Protein AF-A0A1J9RZD5-F1 (afdb_monomer_lite)

Sequence (310 aa):
MLSPNSGFREATLVGSDRPIPFPDDDPDALAVLLNIAHMKFSLVPRTLEFETLLHLADLTEKYDAINILRPWIKGWIQAAEHLAERPGYEEWLFIAWAFGEVQIFDKLSTRLVWQVRINELGQCVGPSGRILDRSSDDIDALFPPGIIESILEHRFGTIEYVVVHIQTRIHTYLHGKRTGVYLCKMAHTLPRQEAEACDALCYGSLVYALYTLGLSPGFERPQDTKFSAQHLKDIMSTWIAPALGYTPGPGGMLALHHSSCSVKTLFDEVTEYVSGIASPGLKAHYDHMARKRSGLTEGQPPRKKRKRRH

Radius of gyration: 27.61 Å; chains: 1; bounding box: 79×36×82 Å

Structure (mmCIF, N/CA/C/O backbone):
data_AF-A0A1J9RZD5-F1
#
_entry.id   AF-A0A1J9RZD5-F1
#
loop_
_atom_site.group_PDB
_atom_site.id
_atom_site.type_symbol
_atom_site.label_atom_id
_atom_site.label_alt_id
_atom_site.label_comp_id
_atom_site.label_asym_id
_atom_site.label_entity_id
_atom_site.label_seq_id
_atom_site.pdbx_PDB_ins_code
_atom_site.Cartn_x
_atom_site.Cartn_y
_atom_site.Cartn_z
_atom_site.occupancy
_atom_site.B_iso_or_equiv
_atom_site.auth_seq_id
_atom_site.auth_comp_id
_atom_site.auth_asym_id
_atom_site.auth_atom_id
_atom_site.pdbx_PDB_model_num
ATOM 1 N N . MET A 1 1 ? -16.297 14.040 22.504 1.00 48.25 1 MET A N 1
ATOM 2 C CA . MET A 1 1 ? -17.742 14.356 22.390 1.00 48.25 1 MET A CA 1
ATOM 3 C C . MET A 1 1 ? -18.033 14.594 20.923 1.00 48.25 1 MET A C 1
ATOM 5 O O . MET A 1 1 ? -17.311 15.379 20.321 1.00 48.25 1 MET A O 1
ATOM 9 N N . LEU A 1 2 ? -19.007 13.877 20.356 1.00 46.47 2 LEU A N 1
ATOM 10 C CA . LEU A 1 2 ? -19.364 13.977 18.938 1.00 46.47 2 LEU A CA 1
ATOM 11 C C . LEU A 1 2 ? -19.729 15.429 18.597 1.00 46.47 2 LEU A C 1
ATOM 13 O O . LEU A 1 2 ? -20.486 16.070 19.328 1.00 46.47 2 LEU A O 1
ATOM 17 N N . SER A 1 3 ? -19.149 15.963 17.523 1.00 43.00 3 SER A N 1
ATOM 18 C CA . SER A 1 3 ? -19.470 17.312 17.055 1.00 43.00 3 SER A CA 1
ATOM 19 C C . SER A 1 3 ? -20.913 17.337 16.532 1.00 43.00 3 SER A C 1
ATOM 21 O O . SER A 1 3 ? -21.298 16.394 15.840 1.00 43.00 3 SER A O 1
ATOM 23 N N . PRO A 1 4 ? -21.705 18.400 16.772 1.00 45.78 4 PRO A N 1
ATOM 24 C CA . PRO A 1 4 ? -23.061 18.530 16.224 1.00 45.78 4 PRO A CA 1
ATOM 25 C C . PRO A 1 4 ? -23.130 18.434 14.690 1.00 45.78 4 PRO A C 1
ATOM 27 O O . PRO A 1 4 ? -24.191 18.167 14.140 1.00 45.78 4 PRO A O 1
ATOM 30 N N . ASN A 1 5 ? -21.993 18.634 14.013 1.00 48.19 5 ASN A N 1
ATOM 31 C CA . ASN A 1 5 ? -21.843 18.536 12.561 1.00 48.19 5 ASN A CA 1
ATOM 32 C C . ASN A 1 5 ? -21.209 17.208 12.098 1.00 48.19 5 ASN A C 1
ATOM 34 O O . ASN A 1 5 ? -20.757 17.123 10.959 1.00 48.19 5 ASN A O 1
ATOM 38 N N . SER A 1 6 ? -21.086 16.193 12.963 1.00 57.09 6 SER A N 1
ATOM 39 C CA . SER A 1 6 ? -20.576 14.883 12.538 1.00 57.09 6 SER A CA 1
ATOM 40 C C . SER A 1 6 ? -21.627 14.155 11.696 1.00 57.09 6 SER A C 1
ATOM 42 O O . SER A 1 6 ? -22.808 14.226 12.025 1.00 57.09 6 SER A O 1
ATOM 44 N N . GLY A 1 7 ? -21.211 13.421 10.661 1.00 58.94 7 GLY A N 1
ATOM 45 C CA . GLY A 1 7 ? -22.115 12.632 9.807 1.00 58.94 7 GLY A CA 1
ATOM 46 C C . GLY A 1 7 ? -22.800 11.445 10.503 1.00 58.94 7 GLY A C 1
ATOM 47 O O . GLY A 1 7 ? -23.572 10.737 9.869 1.00 58.94 7 GLY A O 1
ATOM 48 N N . PHE A 1 8 ? -22.532 11.229 11.793 1.00 61.34 8 PHE A N 1
ATOM 49 C CA . PHE A 1 8 ? -23.029 10.104 12.580 1.00 61.34 8 PHE A CA 1
ATOM 50 C C . PHE A 1 8 ? -24.438 10.356 13.130 1.00 61.34 8 PHE A C 1
ATOM 52 O O . PHE A 1 8 ? -24.720 11.405 13.723 1.00 61.34 8 PHE A O 1
ATOM 59 N N . ARG A 1 9 ? -25.331 9.373 12.963 1.00 62.00 9 ARG A N 1
ATOM 60 C CA . ARG A 1 9 ? -26.769 9.485 13.287 1.00 62.00 9 ARG A CA 1
ATOM 61 C C . ARG A 1 9 ? -27.033 9.578 14.793 1.00 62.00 9 ARG A C 1
ATOM 63 O O . ARG A 1 9 ? -28.070 10.084 15.217 1.00 62.00 9 ARG A O 1
ATOM 70 N N . GLU A 1 10 ? -26.093 9.122 15.610 1.00 63.47 10 GLU A N 1
ATOM 71 C CA . GLU A 1 10 ? -26.177 9.078 17.070 1.00 63.47 10 GLU A CA 1
ATOM 72 C C . GLU A 1 10 ? -25.977 10.459 17.709 1.00 63.47 10 GLU A C 1
ATOM 74 O O . GLU A 1 10 ? -26.475 10.718 18.808 1.00 63.47 10 GLU A O 1
ATOM 79 N N . ALA A 1 11 ? -25.307 11.383 17.008 1.00 58.91 11 ALA A N 1
ATOM 80 C CA . ALA A 1 11 ? -25.049 12.737 17.496 1.00 58.91 11 ALA A CA 1
ATOM 81 C C . ALA A 1 11 ? -26.343 13.548 17.725 1.00 58.91 11 ALA A C 1
ATOM 83 O O . ALA A 1 11 ? -26.350 14.497 18.508 1.00 58.91 11 ALA A O 1
ATOM 84 N N . THR A 1 12 ? -27.456 13.165 17.088 1.00 58.06 12 THR A N 1
ATOM 85 C CA . THR A 1 12 ? -28.732 13.899 17.126 1.00 58.06 12 THR A CA 1
ATOM 86 C C . THR A 1 12 ? -29.639 13.535 18.316 1.00 58.06 12 THR A C 1
ATOM 88 O O . THR A 1 12 ? -30.695 14.143 18.475 1.00 58.06 12 THR A O 1
ATOM 91 N N . LEU A 1 13 ? -29.270 12.554 19.156 1.00 60.38 13 LEU A N 1
ATOM 92 C CA . LEU A 1 13 ? -30.174 11.953 20.161 1.00 60.38 13 LEU A CA 1
ATOM 93 C C . LEU A 1 13 ? -29.769 12.170 21.632 1.00 60.38 13 LEU A C 1
ATOM 95 O O . LEU A 1 13 ? -30.416 11.639 22.540 1.00 60.38 13 LEU A O 1
ATOM 99 N N . VAL A 1 14 ? -28.726 12.960 21.897 1.00 55.28 14 VAL A N 1
ATOM 100 C CA . VAL A 1 14 ? -28.209 13.183 23.257 1.00 55.28 14 VAL A CA 1
ATOM 101 C C . VAL A 1 14 ? -29.229 13.963 24.109 1.00 55.28 14 VAL A C 1
ATOM 103 O O . VAL A 1 14 ? -29.508 15.124 23.827 1.00 55.28 14 VAL A O 1
ATOM 106 N N . GLY A 1 15 ? -29.766 13.342 25.174 1.00 57.97 15 GLY A N 1
ATOM 107 C CA . GLY A 1 15 ? -30.612 14.009 26.185 1.00 57.97 15 GLY A CA 1
ATOM 108 C C . GLY A 1 15 ? -32.044 13.481 26.360 1.00 57.97 15 GLY A C 1
ATOM 109 O O . GLY A 1 15 ? -32.814 14.077 27.109 1.00 57.97 15 GLY A O 1
ATOM 110 N N . SER A 1 16 ? -32.416 12.376 25.709 1.00 56.25 16 SER A N 1
ATOM 111 C CA . SER A 1 16 ? -33.707 11.705 25.931 1.00 56.25 16 SER A CA 1
ATOM 112 C C . SER A 1 16 ? -33.517 10.347 26.614 1.00 56.25 16 SER A C 1
ATOM 114 O O . SER A 1 16 ? -32.507 9.693 26.384 1.00 56.25 16 SER A O 1
ATOM 116 N N . ASP A 1 17 ? -34.497 9.899 27.408 1.00 66.31 17 ASP A N 1
ATOM 117 C CA . ASP A 1 17 ? -34.547 8.571 28.067 1.00 66.31 17 ASP A CA 1
ATOM 118 C C . ASP A 1 17 ? -34.745 7.413 27.055 1.00 66.31 17 ASP A C 1
ATOM 120 O O . ASP A 1 17 ? -35.299 6.354 27.350 1.00 66.31 17 ASP A O 1
ATOM 124 N N . ARG A 1 18 ? -34.370 7.653 25.795 1.00 65.25 18 ARG A N 1
ATOM 125 C CA . ARG A 1 18 ? -34.554 6.748 24.667 1.00 65.25 18 ARG A CA 1
ATOM 126 C C . ARG A 1 18 ? -33.259 5.983 24.412 1.00 65.25 18 ARG A C 1
ATOM 128 O O . ARG A 1 18 ? -32.179 6.561 24.542 1.00 65.25 18 ARG A O 1
ATOM 135 N N . PRO A 1 19 ? -33.352 4.706 24.005 1.00 71.56 19 PRO A N 1
ATOM 136 C CA . PRO A 1 19 ? -32.183 3.953 23.578 1.00 71.56 19 PRO A CA 1
ATOM 137 C C . PRO A 1 19 ? -31.497 4.686 22.420 1.00 71.56 19 PRO A C 1
ATOM 139 O O . PRO A 1 19 ? -32.157 5.071 21.454 1.00 71.56 19 PRO A O 1
ATOM 142 N N . ILE A 1 20 ? -30.185 4.887 22.539 1.00 75.31 20 ILE A N 1
ATOM 143 C CA . ILE A 1 20 ? -29.344 5.436 21.474 1.00 75.31 20 ILE A CA 1
ATOM 144 C C . ILE A 1 20 ? -28.966 4.254 20.570 1.00 75.31 20 ILE A C 1
ATOM 146 O O . ILE A 1 20 ? -28.267 3.354 21.039 1.00 75.31 20 ILE A O 1
ATOM 150 N N . PRO A 1 21 ? -29.470 4.190 19.325 1.00 76.31 21 PRO A N 1
ATOM 151 C CA . PRO A 1 21 ? -29.071 3.154 18.382 1.00 76.31 21 PRO A CA 1
ATOM 152 C C . PRO A 1 21 ? -27.651 3.433 17.878 1.00 76.31 21 PRO A C 1
ATOM 154 O O . PRO A 1 21 ? -27.321 4.591 17.656 1.00 76.31 21 PRO A O 1
ATOM 157 N N . PHE A 1 22 ? -26.862 2.384 17.643 1.00 80.81 22 PHE A N 1
ATOM 158 C CA . PHE A 1 22 ? -25.522 2.438 17.038 1.00 80.81 22 PHE A CA 1
ATOM 159 C C . PHE A 1 22 ? -25.530 1.645 15.720 1.00 80.81 22 PHE A C 1
ATOM 161 O O . PHE A 1 22 ? -24.987 0.546 15.662 1.00 80.81 22 PHE A O 1
ATOM 168 N N . PRO A 1 23 ? -26.275 2.103 14.695 1.00 77.56 23 PRO A N 1
ATOM 169 C CA . PRO A 1 23 ? -26.541 1.300 13.501 1.00 77.56 23 PRO A CA 1
ATOM 170 C C . PRO A 1 23 ? -25.299 1.063 12.636 1.00 77.56 23 PRO A C 1
ATOM 172 O O . PRO A 1 23 ? -25.296 0.115 11.857 1.00 77.56 23 PRO A O 1
ATOM 175 N N . ASP A 1 24 ? -24.283 1.912 12.784 1.00 79.06 24 ASP A N 1
ATOM 176 C CA . ASP A 1 24 ? -23.089 1.924 11.940 1.00 79.06 24 ASP A CA 1
ATOM 177 C C . ASP A 1 24 ? -21.866 1.312 12.659 1.00 79.06 24 ASP A C 1
ATOM 179 O O . ASP A 1 24 ? -20.783 1.265 12.087 1.00 79.06 24 ASP A O 1
ATOM 183 N N . ASP A 1 25 ? -22.021 0.860 13.912 1.00 87.06 25 ASP A N 1
ATOM 184 C CA . ASP A 1 25 ? -20.927 0.289 14.705 1.00 87.06 25 ASP A CA 1
ATOM 185 C C . ASP A 1 25 ? -20.938 -1.241 14.660 1.00 87.06 25 ASP A C 1
ATOM 187 O O . ASP A 1 25 ? -21.959 -1.882 14.929 1.00 87.06 25 ASP A O 1
ATOM 191 N N . ASP A 1 26 ? -19.766 -1.835 14.434 1.00 91.31 26 ASP A N 1
ATOM 192 C CA . ASP A 1 26 ? -19.581 -3.276 14.591 1.00 91.31 26 ASP A CA 1
ATOM 193 C C . ASP A 1 26 ? -19.779 -3.697 16.065 1.00 91.31 26 ASP A C 1
ATOM 195 O O . ASP A 1 26 ? -19.126 -3.147 16.965 1.00 91.31 26 ASP A O 1
ATOM 199 N N . PRO A 1 27 ? -20.662 -4.674 16.350 1.00 92.69 27 PRO A N 1
ATOM 200 C CA . PRO A 1 27 ? -21.007 -5.047 17.718 1.00 92.69 27 PRO A CA 1
ATOM 201 C C . PRO A 1 27 ? -19.831 -5.645 18.497 1.00 92.69 27 PRO A C 1
ATOM 203 O O . PRO A 1 27 ? -19.733 -5.415 19.707 1.00 92.69 27 PRO A O 1
ATOM 206 N N . ASP A 1 28 ? -18.934 -6.383 17.839 1.00 94.88 28 ASP A N 1
ATOM 207 C CA . ASP A 1 28 ? -17.806 -7.040 18.502 1.00 94.88 28 ASP A CA 1
ATOM 208 C C . ASP A 1 28 ? -16.727 -6.018 18.884 1.00 94.88 28 ASP A C 1
ATOM 210 O O . ASP A 1 28 ? -16.265 -5.984 20.033 1.00 94.88 28 ASP A O 1
ATOM 214 N N . ALA A 1 29 ? -16.378 -5.114 17.968 1.00 95.62 29 ALA A N 1
ATOM 215 C CA . ALA A 1 29 ? -15.475 -4.002 18.236 1.00 95.62 29 ALA A CA 1
ATOM 216 C C . ALA A 1 29 ? -16.041 -3.059 19.310 1.00 95.62 29 ALA A C 1
ATOM 218 O O . ALA A 1 29 ? -15.322 -2.666 20.239 1.00 95.62 29 ALA A O 1
ATOM 219 N N . LEU A 1 30 ? -17.340 -2.745 19.243 1.00 95.25 30 LEU A N 1
ATOM 220 C CA . LEU A 1 30 ? -18.006 -1.902 20.233 1.00 95.25 30 LEU A CA 1
ATOM 221 C C . LEU A 1 30 ? -18.012 -2.569 21.613 1.00 95.25 30 LEU A C 1
ATOM 223 O O . LEU A 1 30 ? -17.739 -1.910 22.618 1.00 95.25 30 LEU A O 1
ATOM 227 N N . ALA A 1 31 ? -18.238 -3.883 21.687 1.00 96.44 31 ALA A N 1
ATOM 228 C CA . ALA A 1 31 ? -18.159 -4.628 22.939 1.00 96.44 31 ALA A CA 1
ATOM 229 C C . ALA A 1 31 ? -16.756 -4.558 23.563 1.00 96.44 31 ALA A C 1
ATOM 231 O O . ALA A 1 31 ? -16.636 -4.357 24.776 1.00 96.44 31 ALA A O 1
ATOM 232 N N . VAL A 1 32 ? -15.688 -4.670 22.763 1.00 97.56 32 VAL A N 1
ATOM 233 C CA . VAL A 1 32 ? -14.304 -4.496 23.245 1.00 97.56 32 VAL A CA 1
ATOM 234 C C . VAL A 1 32 ? -14.102 -3.089 23.808 1.00 97.56 32 VAL A C 1
ATOM 236 O O . VAL A 1 32 ? -13.629 -2.941 24.941 1.00 97.56 32 VAL A O 1
ATOM 239 N N . LEU A 1 33 ? -14.502 -2.064 23.054 1.00 96.56 33 LEU A N 1
ATOM 240 C CA . LEU A 1 33 ? -14.368 -0.665 23.453 1.00 96.56 33 LEU A CA 1
ATOM 241 C C . LEU A 1 33 ? -15.114 -0.369 24.764 1.00 96.56 33 LEU A C 1
ATOM 243 O O . LEU A 1 33 ? -14.547 0.212 25.695 1.00 96.56 33 LEU A O 1
ATOM 247 N N . LEU A 1 34 ? -16.364 -0.823 24.874 1.00 95.38 34 LEU A N 1
ATOM 248 C CA . LEU A 1 34 ? -17.194 -0.640 26.063 1.00 95.38 34 LEU A CA 1
ATOM 249 C C . LEU A 1 34 ? -16.662 -1.428 27.262 1.00 95.38 34 LEU A C 1
ATOM 251 O O . LEU A 1 34 ? -16.644 -0.903 28.375 1.00 95.38 34 LEU A O 1
ATOM 255 N N . ASN A 1 35 ? -16.170 -2.655 27.073 1.00 97.69 35 ASN A N 1
ATOM 256 C CA . ASN A 1 35 ? -15.542 -3.408 28.161 1.00 97.69 35 ASN A CA 1
ATOM 257 C C . ASN A 1 35 ? -14.342 -2.654 28.747 1.00 97.69 35 ASN A C 1
ATOM 259 O O . ASN A 1 35 ? -14.175 -2.632 29.968 1.00 97.69 35 ASN A O 1
ATOM 263 N N . ILE A 1 36 ? -13.547 -1.984 27.908 1.00 96.81 36 ILE A N 1
ATOM 264 C CA . ILE A 1 36 ? -12.438 -1.136 28.361 1.00 96.81 36 ILE A CA 1
ATOM 265 C C . ILE A 1 36 ? -12.966 0.101 29.095 1.00 96.81 36 ILE A C 1
ATOM 267 O O . ILE A 1 36 ? -12.540 0.360 30.223 1.00 96.81 36 ILE A O 1
ATOM 271 N N . ALA A 1 37 ? -13.921 0.828 28.509 1.00 95.44 37 ALA A N 1
ATOM 272 C CA . ALA A 1 37 ? -14.500 2.035 29.106 1.00 95.44 37 ALA A CA 1
ATOM 273 C C . ALA A 1 37 ? -15.165 1.768 30.472 1.00 95.44 37 ALA A C 1
ATOM 275 O O . ALA A 1 37 ? -15.077 2.586 31.386 1.00 95.44 37 ALA A O 1
ATOM 276 N N . HIS A 1 38 ? -15.772 0.591 30.640 1.00 95.81 38 HIS A N 1
ATOM 277 C CA . HIS A 1 38 ? -16.417 0.145 31.877 1.00 95.81 38 HIS A CA 1
ATOM 278 C C . HIS A 1 38 ? -15.494 -0.656 32.814 1.00 95.81 38 HIS A C 1
ATOM 280 O O . HIS A 1 38 ? -15.978 -1.261 33.771 1.00 95.81 38 HIS A O 1
ATOM 286 N N . MET A 1 39 ? -14.177 -0.671 32.571 1.00 96.69 39 MET A N 1
ATOM 287 C CA . MET A 1 39 ? -13.168 -1.341 33.411 1.00 96.69 39 MET A CA 1
ATOM 288 C C . MET A 1 39 ? -13.346 -2.866 33.557 1.00 96.69 39 MET A C 1
ATOM 290 O O . MET A 1 39 ? -12.822 -3.484 34.486 1.00 96.69 39 MET A O 1
ATOM 294 N N . LYS A 1 40 ? -14.040 -3.513 32.619 1.00 96.88 40 LYS A N 1
ATOM 295 C CA . LYS A 1 40 ? -14.223 -4.972 32.559 1.00 96.88 40 LYS A CA 1
ATOM 296 C C . LYS A 1 40 ? -13.052 -5.642 31.835 1.00 96.88 40 LYS A C 1
ATOM 298 O O . LYS A 1 40 ? -13.235 -6.399 30.886 1.00 96.88 40 LYS A O 1
ATOM 303 N N . PHE A 1 41 ? -11.825 -5.374 32.284 1.00 95.94 41 PHE A N 1
ATOM 304 C CA . PHE A 1 41 ? -10.599 -5.780 31.581 1.00 95.94 41 PHE A CA 1
ATOM 305 C C . PHE A 1 41 ? -10.425 -7.297 31.428 1.00 95.94 41 PHE A C 1
ATOM 307 O O . PHE A 1 41 ? -9.731 -7.740 30.518 1.00 95.94 41 PHE A O 1
ATOM 314 N N . SER A 1 42 ? -11.061 -8.104 32.284 1.00 96.56 42 SER A N 1
ATOM 315 C CA . SER A 1 42 ? -11.076 -9.568 32.156 1.00 96.56 42 SER A CA 1
ATOM 316 C C . SER A 1 42 ? -11.802 -10.064 30.902 1.00 96.56 42 SER A C 1
ATOM 318 O O . SER A 1 42 ? -11.564 -11.193 30.487 1.00 96.56 42 SER A O 1
ATOM 320 N N . LEU A 1 43 ? -12.665 -9.234 30.310 1.00 96.81 43 LEU A N 1
ATOM 321 C CA . LEU A 1 43 ? -13.406 -9.526 29.082 1.00 96.81 43 LEU A CA 1
ATOM 322 C C . LEU A 1 43 ? -12.711 -8.982 27.825 1.00 96.81 43 LEU A C 1
ATOM 324 O O . LEU A 1 43 ? -13.217 -9.172 26.725 1.00 96.81 43 LEU A O 1
ATOM 328 N N . VAL A 1 44 ? -11.571 -8.296 27.965 1.00 97.19 44 VAL A N 1
ATOM 329 C CA . VAL A 1 44 ? -10.837 -7.718 26.832 1.00 97.19 44 VAL A CA 1
ATOM 330 C C . VAL A 1 44 ? -9.934 -8.792 26.210 1.00 97.19 44 VAL A C 1
ATOM 332 O O . VAL A 1 44 ? -9.051 -9.312 26.904 1.00 97.19 44 VAL A O 1
ATOM 335 N N . PRO A 1 45 ? -10.111 -9.134 24.920 1.00 96.19 45 PRO A N 1
ATOM 336 C CA . PRO A 1 45 ? -9.304 -10.156 24.262 1.00 96.19 45 PRO A CA 1
ATOM 337 C C . PRO A 1 45 ? -7.815 -9.797 24.224 1.00 96.19 45 PRO A C 1
ATOM 339 O O . PRO A 1 45 ? -7.427 -8.641 24.043 1.00 96.19 45 PRO A O 1
ATOM 342 N N . ARG A 1 46 ? -6.947 -10.808 24.344 1.00 94.81 46 ARG A N 1
ATOM 343 C CA . ARG A 1 46 ? -5.490 -10.623 24.187 1.00 94.81 46 ARG A CA 1
ATOM 344 C C . ARG A 1 46 ? -5.069 -10.444 22.729 1.00 94.81 46 ARG A C 1
ATOM 346 O O . ARG A 1 46 ? -4.044 -9.826 22.468 1.00 94.81 46 ARG A O 1
ATOM 353 N N . THR A 1 47 ? -5.848 -10.999 21.811 1.00 95.94 47 THR A N 1
ATOM 354 C CA . THR A 1 47 ? -5.674 -10.940 20.358 1.00 95.94 47 THR A CA 1
ATOM 355 C C . THR A 1 47 ? -7.025 -10.626 19.738 1.00 95.94 47 THR A C 1
ATOM 357 O O . THR A 1 47 ? -8.046 -11.037 20.289 1.00 95.94 47 THR A O 1
ATOM 360 N N . LEU A 1 48 ? -7.024 -9.924 18.611 1.00 96.12 48 LEU A N 1
ATOM 361 C CA . LEU A 1 48 ? -8.225 -9.625 17.839 1.00 96.12 48 LEU A CA 1
ATOM 362 C C . LEU A 1 48 ? -8.101 -10.258 16.457 1.00 96.12 48 LEU A C 1
ATOM 364 O O . LEU A 1 48 ? -6.994 -10.376 15.925 1.00 96.12 48 LEU A O 1
ATOM 368 N N . GLU A 1 49 ? -9.236 -10.669 15.903 1.00 95.69 49 GLU A N 1
ATOM 369 C CA . GLU A 1 49 ? -9.335 -10.973 14.479 1.00 95.69 49 GLU A CA 1
ATOM 370 C C . GLU A 1 49 ? -9.197 -9.682 13.665 1.00 95.69 49 GLU A C 1
ATOM 372 O O . GLU A 1 49 ? -9.346 -8.579 14.197 1.00 95.69 49 GLU A O 1
ATOM 377 N N . PHE A 1 50 ? -8.867 -9.816 12.379 1.00 95.12 50 PHE A N 1
ATOM 378 C CA . PHE A 1 50 ? -8.592 -8.663 11.525 1.00 95.12 50 PHE A CA 1
ATOM 379 C C . PHE A 1 50 ? -9.780 -7.700 11.441 1.00 95.12 50 PHE A C 1
ATOM 381 O O . PHE A 1 50 ? -9.589 -6.515 11.696 1.00 95.12 50 PHE A O 1
ATOM 388 N N . GLU A 1 51 ? -10.986 -8.209 11.172 1.00 94.12 51 GLU A N 1
ATOM 389 C CA . GLU A 1 51 ? -12.195 -7.381 11.045 1.00 94.12 51 GLU A CA 1
ATOM 390 C C . GLU A 1 51 ? -12.496 -6.625 12.342 1.00 94.12 51 GLU A C 1
ATOM 392 O O . GLU A 1 51 ? -12.671 -5.410 12.341 1.00 94.12 51 GLU A O 1
ATOM 397 N N . THR A 1 52 ? -12.428 -7.303 13.494 1.00 95.56 52 THR A N 1
ATOM 398 C CA . THR A 1 52 ? -12.617 -6.644 14.794 1.00 95.56 52 THR A CA 1
ATOM 399 C C . THR A 1 52 ? -11.548 -5.583 15.058 1.00 95.56 52 THR A C 1
ATOM 401 O O . THR A 1 52 ? -11.847 -4.545 15.641 1.00 95.56 52 THR A O 1
ATOM 404 N N . LEU A 1 53 ? -10.291 -5.811 14.654 1.00 96.88 53 LEU A N 1
ATOM 405 C CA . LEU A 1 53 ? -9.221 -4.818 14.793 1.00 96.88 53 LEU A CA 1
ATOM 406 C C . LEU A 1 53 ? -9.454 -3.604 13.882 1.00 96.88 53 LEU A C 1
ATOM 408 O O . LEU A 1 53 ? -9.205 -2.475 14.309 1.00 96.88 53 LEU A O 1
ATOM 412 N N . LEU A 1 54 ? -9.925 -3.839 12.657 1.00 95.62 54 LEU A N 1
ATOM 413 C CA . LEU A 1 54 ? -10.259 -2.809 11.682 1.00 95.62 54 LEU A CA 1
ATOM 414 C C . LEU A 1 54 ? -11.424 -1.942 12.170 1.00 95.62 54 LEU A C 1
ATOM 416 O O . LEU A 1 54 ? -11.280 -0.724 12.264 1.00 95.62 54 LEU A O 1
ATOM 420 N N . HIS A 1 55 ? -12.531 -2.555 12.585 1.00 95.06 55 HIS A N 1
ATOM 421 C CA . HIS A 1 55 ? -13.661 -1.815 13.138 1.00 95.06 55 HIS A CA 1
ATOM 422 C C . HIS A 1 55 ? -13.311 -1.138 14.462 1.00 95.06 55 HIS A C 1
ATOM 424 O O . HIS A 1 55 ? -13.724 -0.011 14.705 1.00 95.06 55 HIS A O 1
ATOM 430 N N . LEU A 1 56 ? -12.473 -1.744 15.310 1.00 95.81 56 LEU A N 1
ATOM 431 C CA . LEU A 1 56 ? -12.006 -1.068 16.520 1.00 95.81 56 LEU A CA 1
ATOM 432 C C . LEU A 1 56 ? -11.162 0.171 16.191 1.00 95.81 56 LEU A C 1
ATOM 434 O O . LEU A 1 56 ? -11.240 1.164 16.918 1.00 95.81 56 LEU A O 1
ATOM 438 N N . ALA A 1 57 ? -10.373 0.143 15.113 1.00 95.38 57 ALA A N 1
ATOM 439 C CA . ALA A 1 57 ? -9.679 1.325 14.610 1.00 95.38 57 ALA A CA 1
ATOM 440 C C . ALA A 1 57 ? -10.674 2.408 14.153 1.00 95.38 57 ALA A C 1
ATOM 442 O O . ALA A 1 57 ? -10.477 3.577 14.481 1.00 95.38 57 ALA A O 1
ATOM 443 N N . ASP A 1 58 ? -11.771 2.027 13.495 1.00 93.62 58 ASP A N 1
ATOM 444 C CA . ASP A 1 58 ? -12.815 2.964 13.062 1.00 93.62 58 ASP A CA 1
ATOM 445 C C . ASP A 1 58 ? -13.547 3.599 14.249 1.00 93.62 58 ASP A C 1
ATOM 447 O O . ASP A 1 58 ? -13.566 4.823 14.392 1.00 93.62 58 ASP A O 1
ATOM 451 N N . LEU A 1 59 ? -13.999 2.787 15.211 1.00 93.56 59 LEU A N 1
ATOM 452 C CA . LEU A 1 59 ? -14.597 3.282 16.455 1.00 93.56 59 LEU A CA 1
ATOM 453 C C . LEU A 1 59 ? -13.637 4.193 17.232 1.00 93.56 59 LEU A C 1
ATOM 455 O O . LEU A 1 59 ? -14.057 5.149 17.889 1.00 93.56 59 LEU A O 1
ATOM 459 N N . THR A 1 60 ? -12.333 3.921 17.160 1.00 92.19 60 THR A N 1
ATOM 460 C CA . THR A 1 60 ? -11.306 4.764 17.782 1.00 92.19 60 THR A CA 1
ATOM 461 C C . THR A 1 60 ? -11.247 6.151 17.154 1.00 92.19 60 THR A C 1
ATOM 463 O O . THR A 1 60 ? -11.078 7.133 17.884 1.00 92.19 60 THR A O 1
ATOM 466 N N . GLU A 1 61 ? -11.390 6.247 15.833 1.00 91.12 61 GLU A N 1
ATOM 467 C CA . GLU A 1 61 ? -11.486 7.520 15.119 1.00 91.12 61 GLU A CA 1
ATOM 468 C C . GLU A 1 61 ? -12.835 8.207 15.363 1.00 91.12 61 GLU A C 1
ATOM 470 O O . GLU A 1 61 ? -12.852 9.399 15.680 1.00 91.12 61 GLU A O 1
ATOM 475 N N . LYS A 1 62 ? -13.946 7.460 15.328 1.00 89.94 62 LYS A N 1
ATOM 476 C CA . LYS A 1 62 ? -15.311 7.961 15.571 1.00 89.94 62 LYS A CA 1
ATOM 477 C C . LYS A 1 62 ? -15.477 8.559 16.970 1.00 89.94 62 LYS A C 1
ATOM 479 O O . LYS A 1 62 ? -16.039 9.646 17.125 1.00 89.94 62 LYS A O 1
ATOM 484 N N . TYR A 1 63 ? -14.969 7.878 17.999 1.00 90.69 63 TYR A N 1
ATOM 485 C CA . TYR A 1 63 ? -15.181 8.245 19.405 1.00 90.69 63 TYR A CA 1
ATOM 486 C C . TYR A 1 63 ? -13.985 8.910 20.092 1.00 90.69 63 TYR A C 1
ATOM 488 O O . TYR A 1 63 ? -14.076 9.227 21.280 1.00 90.69 63 TYR A O 1
ATOM 496 N N . ASP A 1 64 ? -12.886 9.147 19.373 1.00 89.00 64 ASP A N 1
ATOM 497 C CA . ASP A 1 64 ? -11.621 9.651 19.927 1.00 89.00 64 ASP A CA 1
ATOM 498 C C . ASP A 1 64 ? -11.121 8.810 21.122 1.00 89.00 64 ASP A C 1
ATOM 500 O O . ASP A 1 64 ? -10.755 9.301 22.193 1.00 89.00 64 ASP A O 1
ATOM 504 N N . ALA A 1 65 ? -11.140 7.486 20.950 1.00 91.19 65 ALA A N 1
ATOM 505 C CA . ALA A 1 65 ? -10.942 6.532 22.042 1.00 91.19 65 ALA A CA 1
ATOM 506 C C . ALA A 1 65 ? -9.514 5.968 22.153 1.00 91.19 65 ALA A C 1
ATOM 508 O O . ALA A 1 65 ? -9.251 5.066 22.953 1.00 91.19 65 ALA A O 1
ATOM 509 N N . ILE A 1 66 ? -8.546 6.501 21.402 1.00 90.31 66 ILE A N 1
ATOM 510 C CA . ILE A 1 66 ? -7.206 5.892 21.306 1.00 90.31 66 ILE A CA 1
ATOM 511 C C . ILE A 1 66 ? -6.500 5.808 22.666 1.00 90.31 66 ILE A C 1
ATOM 513 O O . ILE A 1 66 ? -5.737 4.882 22.949 1.00 90.31 66 ILE A O 1
ATOM 517 N N . ASN A 1 67 ? -6.793 6.763 23.548 1.00 89.81 67 ASN A N 1
ATOM 518 C CA . ASN A 1 67 ? -6.151 6.881 24.849 1.00 89.81 67 ASN A CA 1
ATOM 519 C C . ASN A 1 67 ? -6.517 5.755 25.816 1.00 89.81 67 ASN A C 1
ATOM 521 O O . ASN A 1 67 ? -5.683 5.380 26.641 1.00 89.81 67 ASN A O 1
ATOM 525 N N . ILE A 1 68 ? -7.723 5.197 25.703 1.00 92.69 68 ILE A N 1
ATOM 526 C CA . ILE A 1 68 ? -8.137 4.088 26.562 1.00 92.69 68 ILE A CA 1
ATOM 527 C C . ILE A 1 68 ? -7.643 2.745 26.026 1.00 92.69 68 ILE A C 1
ATOM 529 O O . ILE A 1 68 ? -7.431 1.839 26.815 1.00 92.69 68 ILE A O 1
ATOM 533 N N . LEU A 1 69 ? -7.359 2.625 24.725 1.00 92.94 69 LEU A N 1
ATOM 534 C CA . LEU A 1 69 ? -6.895 1.377 24.107 1.00 92.94 69 LEU A CA 1
ATOM 535 C C . LEU A 1 69 ? -5.380 1.130 24.234 1.00 92.94 69 LEU A C 1
ATOM 537 O O . LEU A 1 69 ? -4.913 0.010 24.006 1.00 92.94 69 LEU A O 1
ATOM 541 N N . ARG A 1 70 ? -4.596 2.147 24.625 1.00 90.88 70 ARG A N 1
ATOM 542 C CA . ARG A 1 70 ? -3.115 2.106 24.670 1.00 90.88 70 ARG A CA 1
ATOM 543 C C . ARG A 1 70 ? -2.509 0.830 25.278 1.00 90.88 70 ARG A C 1
ATOM 545 O O . ARG A 1 70 ? -1.515 0.358 24.723 1.00 90.88 70 ARG A O 1
ATOM 552 N N . PRO A 1 71 ? -3.030 0.262 26.388 1.00 93.31 71 PRO A N 1
ATOM 553 C CA . PRO A 1 71 ? -2.438 -0.936 26.988 1.00 93.31 71 PRO A CA 1
ATOM 554 C C . PRO A 1 71 ? -2.453 -2.174 26.081 1.00 93.31 71 PRO A C 1
ATOM 556 O O . PRO A 1 71 ? -1.631 -3.068 26.281 1.00 93.31 71 PRO A O 1
ATOM 559 N N . TRP A 1 72 ? -3.353 -2.226 25.094 1.00 95.69 72 TRP A N 1
ATOM 560 C CA . TRP A 1 72 ? -3.596 -3.412 24.270 1.00 95.69 72 TRP A CA 1
ATOM 561 C C . TRP A 1 72 ? -3.155 -3.264 22.813 1.00 95.69 72 TRP A C 1
ATOM 563 O O . TRP A 1 72 ? -2.705 -4.255 22.237 1.00 95.69 72 TRP A O 1
ATOM 573 N N . ILE A 1 73 ? -3.192 -2.045 22.248 1.00 93.94 73 ILE A N 1
ATOM 574 C CA . ILE A 1 73 ? -2.907 -1.771 20.822 1.00 93.94 73 ILE A CA 1
ATOM 575 C C . ILE A 1 73 ? -1.653 -2.499 20.335 1.00 93.94 73 ILE A C 1
ATOM 577 O O . ILE A 1 73 ? -1.705 -3.240 19.359 1.00 93.94 73 ILE A O 1
ATOM 581 N N . LYS A 1 74 ? -0.529 -2.362 21.050 1.00 93.38 74 LYS A N 1
ATOM 582 C CA . LYS A 1 74 ? 0.736 -2.979 20.631 1.00 93.38 74 LYS A CA 1
ATOM 583 C C . LYS A 1 74 ? 0.644 -4.507 20.516 1.00 93.38 74 LYS A C 1
ATOM 585 O O . LYS A 1 74 ? 1.243 -5.084 19.616 1.00 93.38 74 LYS A O 1
ATOM 590 N N . GLY A 1 75 ? -0.067 -5.156 21.439 1.00 95.88 75 GLY A N 1
ATOM 591 C CA . GLY A 1 75 ? -0.242 -6.608 21.432 1.00 95.88 75 GLY A CA 1
ATOM 592 C C . GLY A 1 75 ? -1.131 -7.070 20.281 1.00 95.88 75 GLY A C 1
ATOM 593 O O . GLY A 1 75 ? -0.794 -8.039 19.605 1.00 95.88 75 GLY A O 1
ATOM 594 N N . TRP A 1 76 ? -2.220 -6.345 20.022 1.00 97.62 76 TRP A N 1
ATOM 595 C CA . TRP A 1 76 ? -3.121 -6.638 18.908 1.00 97.62 76 TRP A CA 1
ATOM 596 C C . TRP A 1 76 ? -2.447 -6.435 17.550 1.00 97.62 76 TRP A C 1
ATOM 598 O O . TRP A 1 76 ? -2.518 -7.329 16.710 1.00 97.62 76 TRP A O 1
ATOM 608 N N . ILE A 1 77 ? -1.717 -5.328 17.367 1.00 95.75 77 ILE A N 1
ATOM 609 C CA . ILE A 1 77 ? -0.954 -5.070 16.138 1.00 95.75 77 ILE A CA 1
ATOM 610 C C . ILE A 1 77 ? 0.078 -6.172 15.926 1.00 95.75 77 ILE A C 1
ATOM 612 O O . ILE A 1 77 ? 0.075 -6.801 14.877 1.00 95.75 77 ILE A O 1
ATOM 616 N N . GLN A 1 78 ? 0.894 -6.493 16.934 1.00 95.38 78 GLN A N 1
ATOM 617 C CA . GLN A 1 78 ? 1.922 -7.529 16.799 1.00 95.38 78 GLN A CA 1
ATOM 618 C C . GLN A 1 78 ? 1.342 -8.909 16.436 1.00 95.38 78 GLN A C 1
ATOM 620 O O . GLN A 1 78 ? 1.978 -9.675 15.713 1.00 95.38 78 GLN A O 1
ATOM 625 N N . ALA A 1 79 ? 0.148 -9.248 16.932 1.00 96.00 79 ALA A N 1
ATOM 626 C CA . ALA A 1 79 ? -0.505 -10.516 16.612 1.00 96.00 79 ALA A CA 1
ATOM 627 C C . ALA A 1 79 ? -0.988 -10.580 15.152 1.00 96.00 79 ALA A C 1
ATOM 629 O O . ALA A 1 79 ? -0.951 -11.649 14.538 1.00 96.00 79 ALA A O 1
ATOM 630 N N . ALA A 1 80 ? -1.410 -9.448 14.588 1.00 95.44 80 ALA A N 1
ATOM 631 C CA . ALA A 1 80 ? -2.065 -9.385 13.286 1.00 95.44 80 ALA A CA 1
ATOM 632 C C . ALA A 1 80 ? -1.185 -8.792 12.162 1.00 95.44 80 ALA A C 1
ATOM 634 O O . ALA A 1 80 ? -1.519 -8.960 10.994 1.00 95.44 80 ALA A O 1
ATOM 635 N N . GLU A 1 81 ? -0.042 -8.171 12.474 1.00 94.44 81 GLU A N 1
ATOM 636 C CA . GLU A 1 81 ? 0.831 -7.445 11.527 1.00 94.44 81 GLU A CA 1
ATOM 637 C C . GLU A 1 81 ? 1.254 -8.291 10.317 1.00 94.44 81 GLU A C 1
ATOM 639 O O . GLU A 1 81 ? 1.362 -7.789 9.203 1.00 94.44 81 GLU A O 1
ATOM 644 N N . HIS A 1 82 ? 1.424 -9.602 10.498 1.00 94.19 82 HIS A N 1
ATOM 645 C CA . HIS A 1 82 ? 1.752 -10.527 9.411 1.00 94.19 82 HIS A CA 1
ATOM 646 C C . HIS A 1 82 ? 0.693 -10.565 8.287 1.00 94.19 82 HIS A C 1
ATOM 648 O O . HIS A 1 82 ? 0.998 -10.980 7.168 1.00 94.19 82 HIS A O 1
ATOM 654 N N . LEU A 1 83 ? -0.549 -10.156 8.572 1.00 95.44 83 LEU A N 1
ATOM 655 C CA . LEU A 1 83 ? -1.620 -10.022 7.585 1.00 95.44 83 LEU A CA 1
ATOM 656 C C . LEU A 1 83 ? -1.431 -8.787 6.705 1.00 95.44 83 LEU A C 1
ATOM 658 O O . LEU A 1 83 ? -1.794 -8.847 5.536 1.00 95.44 83 LEU A O 1
ATOM 662 N N . ALA A 1 84 ? -0.785 -7.725 7.203 1.00 93.75 84 ALA A N 1
ATOM 663 C CA . ALA A 1 84 ? -0.483 -6.528 6.415 1.00 93.75 84 ALA A CA 1
ATOM 664 C C . ALA A 1 84 ? 0.378 -6.852 5.193 1.00 93.75 84 ALA A C 1
ATOM 666 O O . ALA A 1 84 ? 0.408 -6.094 4.228 1.00 93.75 84 ALA A O 1
ATOM 667 N N . GLU A 1 85 ? 1.079 -7.989 5.196 1.00 90.50 85 GLU A N 1
ATOM 668 C CA . GLU A 1 85 ? 1.868 -8.434 4.057 1.00 90.50 85 GLU A CA 1
ATOM 669 C C . GLU A 1 85 ? 1.082 -9.252 3.023 1.00 90.50 85 GLU A C 1
ATOM 671 O O . GLU A 1 85 ? 1.585 -9.440 1.913 1.00 90.50 85 GLU A O 1
ATOM 676 N N . ARG A 1 86 ? -0.129 -9.710 3.353 1.00 93.19 86 ARG A N 1
ATOM 677 C CA . ARG A 1 86 ? -0.931 -10.624 2.534 1.00 93.19 86 ARG A CA 1
ATOM 678 C C . ARG A 1 86 ? -1.939 -9.863 1.659 1.00 93.19 86 ARG A C 1
ATOM 680 O O . ARG A 1 86 ? -2.535 -8.899 2.134 1.00 93.19 86 ARG A O 1
ATOM 687 N N . PRO A 1 87 ? -2.178 -10.303 0.409 1.00 91.50 87 PRO A N 1
ATOM 688 C CA . PRO A 1 87 ? -3.273 -9.774 -0.403 1.00 91.50 87 PRO A CA 1
ATOM 689 C C . PRO A 1 87 ? -4.626 -9.957 0.291 1.00 91.50 87 PRO A C 1
ATOM 691 O O . PRO A 1 87 ? -4.869 -11.013 0.876 1.00 91.50 87 PRO A O 1
ATOM 694 N N . GLY A 1 88 ? -5.515 -8.970 0.173 1.00 91.75 88 GLY A N 1
ATOM 695 C CA . GLY A 1 88 ? -6.861 -9.011 0.750 1.00 91.75 88 GLY A CA 1
ATOM 696 C C . GLY A 1 88 ? -7.002 -8.322 2.104 1.00 91.75 88 GLY A C 1
ATOM 697 O O . GLY A 1 88 ? -8.119 -8.268 2.602 1.00 91.75 88 GLY A O 1
ATOM 698 N N . TYR A 1 89 ? -5.909 -7.800 2.664 1.00 94.69 89 TYR A N 1
ATOM 699 C CA . TYR A 1 89 ? -5.881 -7.064 3.929 1.00 94.69 89 TYR A CA 1
ATOM 700 C C . TYR A 1 89 ? -5.363 -5.630 3.736 1.00 94.69 89 TYR A C 1
ATOM 702 O O . TYR A 1 89 ? -4.578 -5.114 4.533 1.00 94.69 89 TYR A O 1
ATOM 710 N N . GLU A 1 90 ? -5.722 -4.997 2.622 1.00 94.88 90 GLU A N 1
ATOM 711 C CA . GLU A 1 90 ? -5.250 -3.662 2.252 1.00 94.88 90 GLU A CA 1
ATOM 712 C C . GLU A 1 90 ? -5.713 -2.561 3.232 1.00 94.88 90 GLU A C 1
ATOM 714 O O . GLU A 1 90 ? -5.017 -1.556 3.403 1.00 94.88 90 GLU A O 1
ATOM 719 N N . GLU A 1 91 ? -6.807 -2.785 3.963 1.00 94.44 91 GLU A N 1
ATOM 720 C CA . GLU A 1 91 ? -7.345 -1.914 5.019 1.00 94.44 91 GLU A CA 1
ATOM 721 C C . GLU A 1 91 ? -6.422 -1.819 6.246 1.00 94.44 91 GLU A C 1
ATOM 723 O O . GLU A 1 91 ? -6.613 -0.973 7.122 1.00 94.44 91 GLU A O 1
ATOM 728 N N . TRP A 1 92 ? -5.326 -2.588 6.284 1.00 96.62 92 TRP A N 1
ATOM 729 C CA . TRP A 1 92 ? -4.210 -2.297 7.188 1.00 96.62 92 TRP A CA 1
ATOM 730 C C . TRP A 1 92 ? -3.691 -0.865 7.058 1.00 96.62 92 TRP A C 1
ATOM 732 O O . TRP A 1 92 ? -3.146 -0.343 8.030 1.00 96.62 92 TRP A O 1
ATOM 742 N N . LEU A 1 93 ? -3.881 -0.207 5.907 1.00 96.25 93 LEU A N 1
ATOM 743 C CA . LEU A 1 93 ? -3.620 1.226 5.770 1.00 96.25 93 LEU A CA 1
ATOM 744 C C . LEU A 1 93 ? -4.420 2.051 6.781 1.00 96.25 93 LEU A C 1
ATOM 746 O O . LEU A 1 93 ? -3.874 2.982 7.372 1.00 96.25 93 LEU A O 1
ATOM 750 N N . PHE A 1 94 ? -5.686 1.701 7.006 1.00 96.38 94 PHE A N 1
ATOM 751 C CA . PHE A 1 94 ? -6.549 2.383 7.961 1.00 96.38 94 PHE A CA 1
ATOM 752 C C . PHE A 1 94 ? -6.148 2.080 9.400 1.00 96.38 94 PHE A C 1
ATOM 754 O O . PHE A 1 94 ? -5.975 3.007 10.187 1.00 96.38 94 PHE A O 1
ATOM 761 N N . ILE A 1 95 ? -5.887 0.810 9.724 1.00 96.50 95 ILE A N 1
ATOM 762 C CA . ILE A 1 95 ? -5.411 0.402 11.056 1.00 96.50 95 ILE A CA 1
ATOM 763 C C . ILE A 1 95 ? -4.103 1.125 11.406 1.00 96.50 95 ILE A C 1
ATOM 765 O O . ILE A 1 95 ? -3.965 1.705 12.486 1.00 96.50 95 ILE A O 1
ATOM 769 N N . ALA A 1 96 ? -3.141 1.126 10.479 1.00 96.81 96 ALA A N 1
ATOM 770 C CA . ALA A 1 96 ? -1.856 1.781 10.670 1.00 96.81 96 ALA A CA 1
ATOM 771 C C . ALA A 1 96 ? -2.012 3.298 10.835 1.00 96.81 96 ALA A C 1
ATOM 773 O O . ALA A 1 96 ? -1.370 3.897 11.697 1.00 96.81 96 ALA A O 1
ATOM 774 N N . TRP A 1 97 ? -2.902 3.917 10.060 1.00 96.94 97 TRP A N 1
ATOM 775 C CA . TRP A 1 97 ? -3.204 5.340 10.165 1.00 96.94 97 TRP A CA 1
ATOM 776 C C . TRP A 1 97 ? -3.876 5.714 11.496 1.00 96.94 97 TRP A C 1
ATOM 778 O O . TRP A 1 97 ? -3.424 6.648 12.163 1.00 96.94 97 TRP A O 1
ATOM 788 N N . ALA A 1 98 ? -4.893 4.962 11.920 1.00 95.56 98 ALA A N 1
ATOM 789 C CA . ALA A 1 98 ? -5.635 5.201 13.158 1.00 95.56 98 ALA A CA 1
ATOM 790 C C . ALA A 1 98 ? -4.756 5.016 14.407 1.00 95.56 98 ALA A C 1
ATOM 792 O O . ALA A 1 98 ? -4.827 5.800 15.356 1.00 95.56 98 ALA A O 1
ATOM 793 N N . PHE A 1 99 ? -3.873 4.011 14.406 1.00 95.50 99 PHE A N 1
ATOM 794 C CA . PHE A 1 99 ? -2.992 3.717 15.542 1.00 95.50 99 PHE A CA 1
ATOM 795 C C . PHE A 1 99 ? -1.591 4.342 15.450 1.00 95.50 99 PHE A C 1
ATOM 797 O O . PHE A 1 99 ? -0.820 4.255 16.405 1.00 95.50 99 PHE A O 1
ATOM 804 N N . GLY A 1 100 ? -1.259 5.037 14.361 1.00 94.50 100 GLY A N 1
ATOM 805 C CA . GLY A 1 100 ? 0.009 5.761 14.223 1.00 94.50 100 GLY A CA 1
ATOM 806 C C . GLY A 1 100 ? 1.224 4.902 13.841 1.00 94.50 100 GLY A C 1
ATOM 807 O O . GLY A 1 100 ? 2.362 5.285 14.140 1.00 94.50 100 GLY A O 1
ATOM 808 N N . GLU A 1 101 ? 1.014 3.764 13.177 1.00 95.31 101 GLU A N 1
ATOM 809 C CA . GLU A 1 101 ? 2.063 2.845 12.715 1.00 95.31 101 GLU A CA 1
ATOM 810 C C . GLU A 1 101 ? 2.622 3.237 11.339 1.00 95.31 101 GLU A C 1
ATOM 812 O O . GLU A 1 101 ? 2.381 2.593 10.317 1.00 95.31 101 GLU A O 1
ATOM 817 N N . VAL A 1 102 ? 3.439 4.292 11.328 1.00 95.44 102 VAL A N 1
ATOM 818 C CA . VAL A 1 102 ? 4.027 4.879 10.107 1.00 95.44 102 VAL A CA 1
ATOM 819 C C . VAL A 1 102 ? 4.777 3.856 9.241 1.00 95.44 102 VAL A C 1
ATOM 821 O O . VAL A 1 102 ? 4.672 3.888 8.021 1.00 95.44 102 VAL A O 1
ATOM 824 N N . GLN A 1 103 ? 5.514 2.921 9.849 1.00 93.94 103 GLN A N 1
ATOM 825 C CA . GLN A 1 103 ? 6.313 1.943 9.096 1.00 93.94 103 GLN A CA 1
ATOM 826 C C . GLN A 1 103 ? 5.443 0.939 8.330 1.00 93.94 103 GLN A C 1
ATOM 828 O O . GLN A 1 103 ? 5.747 0.623 7.180 1.00 93.94 103 GLN A O 1
ATOM 833 N N . ILE A 1 104 ? 4.366 0.455 8.958 1.00 95.44 104 ILE A N 1
ATOM 834 C CA . ILE A 1 104 ? 3.397 -0.442 8.315 1.00 95.44 104 ILE A CA 1
ATOM 835 C C . ILE A 1 104 ? 2.687 0.318 7.195 1.00 95.44 104 ILE A C 1
ATOM 837 O O . ILE A 1 104 ? 2.594 -0.190 6.078 1.00 95.44 104 ILE A O 1
ATOM 841 N N . PHE A 1 105 ? 2.263 1.553 7.483 1.00 96.69 105 PHE A N 1
ATOM 842 C CA . PHE A 1 105 ? 1.599 2.426 6.523 1.00 96.69 105 PHE A CA 1
ATOM 843 C C . PHE A 1 105 ? 2.445 2.637 5.261 1.00 96.69 105 PHE A C 1
ATOM 845 O O . PHE A 1 105 ? 1.987 2.314 4.169 1.00 96.69 105 PHE A O 1
ATOM 852 N N . ASP A 1 106 ? 3.687 3.111 5.403 1.00 94.75 106 ASP A N 1
ATOM 853 C CA . ASP A 1 106 ? 4.571 3.411 4.269 1.00 94.75 106 ASP A CA 1
ATOM 854 C C . ASP A 1 106 ? 4.906 2.164 3.452 1.00 94.75 106 ASP A C 1
ATOM 856 O O . ASP A 1 106 ? 4.902 2.196 2.220 1.00 94.75 106 ASP A O 1
ATOM 860 N N . LYS A 1 107 ? 5.178 1.042 4.129 1.00 92.56 107 LYS A N 1
ATOM 861 C CA . LYS A 1 107 ? 5.502 -0.220 3.459 1.00 92.56 107 LYS A CA 1
ATOM 862 C C . LYS A 1 107 ? 4.322 -0.720 2.628 1.00 92.56 107 LYS A C 1
ATOM 864 O O . LYS A 1 107 ? 4.515 -1.132 1.483 1.00 92.56 107 LYS A O 1
ATOM 869 N N . LEU A 1 108 ? 3.115 -0.698 3.193 1.00 94.69 108 LEU A N 1
ATOM 870 C CA . LEU A 1 108 ? 1.913 -1.171 2.514 1.00 94.69 108 LEU A CA 1
ATOM 871 C C . LEU A 1 108 ? 1.499 -0.228 1.381 1.00 94.69 108 LEU A C 1
ATOM 873 O O . LEU A 1 108 ? 1.253 -0.695 0.271 1.00 94.69 108 LEU A O 1
ATOM 877 N N . SER A 1 109 ? 1.473 1.081 1.630 1.00 94.81 109 SER A N 1
ATOM 878 C CA . SER A 1 109 ? 1.033 2.077 0.651 1.00 94.81 109 SER A CA 1
ATOM 879 C C . SER A 1 109 ? 1.958 2.100 -0.571 1.00 94.81 109 SER A C 1
ATOM 881 O O . SER A 1 109 ? 1.487 1.998 -1.703 1.00 94.81 109 SER A O 1
ATOM 883 N N . THR A 1 110 ? 3.278 2.083 -0.350 1.00 91.94 110 THR A N 1
ATOM 884 C CA . THR A 1 110 ? 4.287 1.989 -1.417 1.00 91.94 110 THR A CA 1
ATOM 885 C C . THR A 1 110 ? 4.145 0.690 -2.201 1.00 91.94 110 THR A C 1
ATOM 887 O O . THR A 1 110 ? 4.257 0.686 -3.423 1.00 91.94 110 THR A O 1
ATOM 890 N N . ARG A 1 111 ? 3.859 -0.434 -1.534 1.00 89.88 111 ARG A N 1
ATOM 891 C CA . ARG A 1 111 ? 3.641 -1.710 -2.224 1.00 89.88 111 ARG A CA 1
ATOM 892 C C . ARG A 1 111 ? 2.380 -1.685 -3.091 1.00 89.88 111 ARG A C 1
ATOM 894 O O . ARG A 1 111 ? 2.390 -2.253 -4.183 1.00 89.88 111 ARG A O 1
ATOM 901 N N . LEU A 1 112 ? 1.314 -1.024 -2.642 1.00 91.88 112 LEU A N 1
ATOM 902 C CA . LEU A 1 112 ? 0.063 -0.939 -3.393 1.00 91.88 112 LEU A CA 1
ATOM 903 C C . LEU A 1 112 ? 0.196 -0.149 -4.693 1.00 91.88 112 LEU A C 1
ATOM 905 O O . LEU A 1 112 ? -0.418 -0.561 -5.672 1.00 91.88 112 LEU A O 1
ATOM 909 N N . VAL A 1 113 ? 1.077 0.856 -4.764 1.00 91.06 113 VAL A N 1
ATOM 910 C CA . VAL A 1 113 ? 1.439 1.538 -6.029 1.00 91.06 113 VAL A CA 1
ATOM 911 C C . VAL A 1 113 ? 1.757 0.530 -7.144 1.00 91.06 113 VAL A C 1
ATOM 913 O O . VAL A 1 113 ? 1.393 0.732 -8.302 1.00 91.06 113 VAL A O 1
ATOM 916 N N . TRP A 1 114 ? 2.375 -0.603 -6.790 1.00 84.06 114 TRP A N 1
ATOM 917 C CA . TRP A 1 114 ? 2.754 -1.656 -7.732 1.00 84.06 114 TRP A CA 1
ATOM 918 C C . TRP A 1 114 ? 1.666 -2.679 -8.000 1.00 84.06 114 TRP A C 1
ATOM 920 O O . TRP A 1 114 ? 1.603 -3.235 -9.093 1.00 84.06 114 TRP A O 1
ATOM 930 N N . GLN A 1 115 ? 0.850 -2.982 -6.999 1.00 87.50 115 GLN A N 1
ATOM 931 C CA . GLN A 1 115 ? -0.033 -4.143 -7.027 1.00 87.50 115 GLN A CA 1
ATOM 932 C C . GLN A 1 115 ? -1.444 -3.813 -7.502 1.00 87.50 115 GLN A C 1
ATOM 934 O O . GLN A 1 115 ? -2.119 -4.697 -8.036 1.00 87.50 115 GLN A O 1
ATOM 939 N N . VAL A 1 116 ? -1.885 -2.564 -7.335 1.00 90.56 116 VAL A N 1
ATOM 940 C CA . VAL A 1 116 ? -3.227 -2.169 -7.757 1.00 90.56 116 VAL A CA 1
ATOM 941 C C . VAL A 1 116 ? -3.329 -2.072 -9.277 1.00 90.56 116 VAL A C 1
ATOM 943 O O . VAL A 1 116 ? -2.375 -1.751 -9.998 1.00 90.56 116 VAL A O 1
ATOM 946 N N . ARG A 1 117 ? -4.521 -2.377 -9.776 1.00 88.38 117 ARG A N 1
ATOM 947 C CA . ARG A 1 117 ? -4.885 -2.315 -11.193 1.00 88.38 117 ARG A CA 1
ATOM 948 C C . ARG A 1 117 ? -6.209 -1.590 -11.357 1.00 88.38 117 ARG A C 1
ATOM 950 O O . ARG A 1 117 ? -6.979 -1.501 -10.408 1.00 88.38 117 ARG A O 1
ATOM 957 N N . ILE A 1 118 ? -6.464 -1.116 -12.568 1.00 88.00 118 ILE A N 1
ATOM 958 C CA . ILE A 1 118 ? -7.751 -0.532 -12.939 1.00 88.00 118 ILE A CA 1
ATOM 959 C C . ILE A 1 118 ? -8.537 -1.578 -13.728 1.00 88.00 118 ILE A C 1
ATOM 961 O O . ILE A 1 118 ? -8.020 -2.135 -14.700 1.00 88.00 118 ILE A O 1
ATOM 965 N N . ASN A 1 119 ? -9.755 -1.895 -13.283 1.00 86.69 119 ASN A N 1
ATOM 966 C CA . ASN A 1 119 ? -10.635 -2.815 -14.009 1.00 86.69 119 ASN A CA 1
ATOM 967 C C . ASN A 1 119 ? -11.338 -2.117 -15.191 1.00 86.69 119 ASN A C 1
ATOM 969 O O . ASN A 1 119 ? -11.152 -0.930 -15.445 1.00 86.69 119 ASN A O 1
ATOM 973 N N . GLU A 1 120 ? -12.167 -2.852 -15.933 1.00 84.50 120 GLU A N 1
ATOM 974 C CA . GLU A 1 120 ? -12.879 -2.312 -17.105 1.00 84.50 120 GLU A CA 1
ATOM 975 C C . GLU A 1 120 ? -13.886 -1.206 -16.771 1.00 84.50 120 GLU A C 1
ATOM 977 O O . GLU A 1 120 ? -14.249 -0.427 -17.648 1.00 84.50 120 GLU A O 1
ATOM 982 N N . LEU A 1 121 ? -14.307 -1.124 -15.510 1.00 86.44 121 LEU A N 1
ATOM 983 C CA . LEU A 1 121 ? -15.227 -0.113 -14.997 1.00 86.44 121 LEU A CA 1
ATOM 984 C C . LEU A 1 121 ? -14.495 1.120 -14.446 1.00 86.44 121 LEU A C 1
ATOM 986 O O . LEU A 1 121 ? -15.142 2.020 -13.922 1.00 86.44 121 LEU A O 1
ATOM 990 N N . GLY A 1 122 ? -13.162 1.170 -14.545 1.00 84.81 122 GLY A N 1
ATOM 991 C CA . GLY A 1 122 ? -12.363 2.276 -14.020 1.00 84.81 122 GLY A CA 1
ATOM 992 C C . GLY A 1 122 ? -12.095 2.207 -12.515 1.00 84.81 122 GLY A C 1
ATOM 993 O O . GLY A 1 122 ? -11.611 3.185 -11.960 1.00 84.81 122 GLY A O 1
ATOM 994 N N . GLN A 1 123 ? -12.381 1.077 -11.863 1.00 89.56 123 GLN A N 1
ATOM 995 C CA . GLN A 1 123 ? -12.254 0.927 -10.411 1.00 89.56 123 GLN A CA 1
ATOM 996 C C . GLN A 1 123 ? -10.870 0.419 -10.003 1.00 89.56 123 GLN A C 1
ATOM 998 O O . GLN A 1 123 ? -10.274 -0.423 -10.690 1.00 89.56 123 GLN A O 1
ATOM 1003 N N . CYS A 1 124 ? -10.393 0.880 -8.849 1.00 90.75 124 CYS A N 1
ATOM 1004 C CA . CYS A 1 124 ? -9.163 0.435 -8.209 1.00 90.75 124 CYS A CA 1
ATOM 1005 C C . CYS A 1 124 ? -9.332 -0.965 -7.616 1.00 90.75 124 CYS A C 1
ATOM 1007 O O . CYS A 1 124 ? -10.123 -1.188 -6.702 1.00 90.75 124 CYS A O 1
ATOM 1009 N N . VAL A 1 125 ? -8.550 -1.922 -8.109 1.00 91.38 125 VAL A N 1
ATOM 1010 C CA . VAL A 1 125 ? -8.600 -3.317 -7.673 1.00 91.38 125 VAL A CA 1
ATOM 1011 C C . VAL A 1 125 ? -7.267 -3.731 -7.062 1.00 91.38 125 VAL A C 1
ATOM 1013 O O . VAL A 1 125 ? -6.218 -3.659 -7.708 1.00 91.38 125 VAL A O 1
ATOM 1016 N N . GLY A 1 126 ? -7.320 -4.219 -5.824 1.00 90.88 126 GLY A N 1
ATOM 1017 C CA . GLY A 1 126 ? -6.177 -4.748 -5.090 1.00 90.88 126 GLY A CA 1
ATOM 1018 C C . GLY A 1 126 ? -5.691 -6.103 -5.621 1.00 90.88 126 GLY A C 1
ATOM 1019 O O . GLY A 1 126 ? -6.372 -6.762 -6.416 1.00 90.88 126 GLY A O 1
ATOM 1020 N N . PRO A 1 127 ? -4.512 -6.577 -5.191 1.00 87.88 127 PRO A N 1
ATOM 1021 C CA . PRO A 1 127 ? -3.931 -7.839 -5.658 1.00 87.88 127 PRO A CA 1
ATOM 1022 C C . PRO A 1 127 ? -4.829 -9.069 -5.432 1.00 87.88 127 PRO A C 1
ATOM 1024 O O . PRO A 1 127 ? -4.793 -9.994 -6.237 1.00 87.88 127 PRO A O 1
ATOM 1027 N N . SER A 1 128 ? -5.694 -9.058 -4.415 1.00 89.81 128 SER A N 1
ATOM 1028 C CA . SER A 1 128 ? -6.695 -10.108 -4.155 1.00 89.81 128 SER A CA 1
ATOM 1029 C C . SER A 1 128 ? -7.888 -10.113 -5.122 1.00 89.81 128 SER A C 1
ATOM 1031 O O . SER A 1 128 ? -8.659 -11.067 -5.140 1.00 89.81 128 SER A O 1
ATOM 1033 N N . GLY A 1 129 ? -8.068 -9.058 -5.925 1.00 88.06 129 GLY A N 1
ATOM 1034 C CA . GLY A 1 129 ? -9.269 -8.859 -6.743 1.00 88.06 129 GLY A CA 1
ATOM 1035 C C . GLY A 1 129 ? -10.384 -8.068 -6.066 1.00 88.06 129 GLY A C 1
ATOM 1036 O O . GLY A 1 129 ? -11.397 -7.806 -6.711 1.00 88.06 129 GLY A O 1
ATOM 1037 N N . ARG A 1 130 ? -10.197 -7.642 -4.811 1.00 90.06 130 ARG A N 1
ATOM 1038 C CA . ARG A 1 130 ? -11.129 -6.747 -4.113 1.00 90.06 130 ARG A CA 1
ATOM 1039 C C . ARG A 1 130 ? -11.047 -5.325 -4.678 1.00 90.06 130 ARG A C 1
ATOM 1041 O O . ARG A 1 130 ? -9.966 -4.856 -5.028 1.00 90.06 130 ARG A O 1
ATOM 1048 N N . ILE A 1 131 ? -12.197 -4.663 -4.769 1.00 91.06 131 ILE A N 1
ATOM 1049 C CA . ILE A 1 131 ? -12.313 -3.248 -5.150 1.00 91.06 131 ILE A CA 1
ATOM 1050 C C . ILE A 1 131 ? -11.979 -2.401 -3.919 1.00 91.06 131 ILE A C 1
ATOM 1052 O O . ILE A 1 131 ? -12.550 -2.663 -2.863 1.00 91.06 131 ILE A O 1
ATOM 1056 N N . LEU A 1 132 ? -11.072 -1.432 -4.061 1.00 90.19 132 LEU A N 1
ATOM 1057 C CA . LEU A 1 132 ? -10.536 -0.619 -2.961 1.00 90.19 132 LEU A CA 1
ATOM 1058 C C . LEU A 1 132 ? -11.125 0.799 -2.904 1.00 90.19 132 LEU A C 1
ATOM 1060 O O . LEU A 1 132 ? -11.120 1.418 -1.851 1.00 90.19 132 LEU A O 1
ATOM 1064 N N . ASP A 1 133 ? -11.629 1.321 -4.020 1.00 85.38 133 ASP A N 1
ATOM 1065 C CA . ASP A 1 133 ? -12.211 2.664 -4.157 1.00 85.38 133 ASP A CA 1
ATOM 1066 C C . ASP A 1 133 ? -13.743 2.651 -4.056 1.00 85.38 133 ASP A C 1
ATOM 1068 O O . ASP A 1 133 ? -14.444 3.385 -4.757 1.00 85.38 133 ASP A O 1
ATOM 1072 N N . ARG A 1 134 ? -14.290 1.776 -3.206 1.00 79.19 134 ARG A N 1
ATOM 1073 C CA . ARG A 1 134 ? -15.737 1.743 -2.977 1.00 79.19 134 ARG A CA 1
ATOM 1074 C C . ARG A 1 134 ? -16.192 3.037 -2.299 1.00 79.19 134 ARG A C 1
ATOM 1076 O O . ARG A 1 134 ? -15.420 3.704 -1.615 1.00 79.19 134 ARG A O 1
ATOM 1083 N N . SER A 1 135 ? -17.457 3.398 -2.514 1.00 65.81 135 SER A N 1
ATOM 1084 C CA . SER A 1 135 ? -18.057 4.584 -1.899 1.00 65.81 135 SER A CA 1
ATOM 1085 C C . SER A 1 135 ? -17.934 4.542 -0.379 1.00 65.81 135 SER A C 1
ATOM 1087 O O . SER A 1 135 ? -18.061 3.473 0.209 1.00 65.81 135 SER A O 1
ATOM 1089 N N . SER A 1 136 ? -17.813 5.714 0.246 1.00 54.84 136 SER A N 1
ATOM 1090 C CA . SER A 1 136 ? -17.740 5.902 1.704 1.00 54.84 136 SER A CA 1
ATOM 1091 C C . SER A 1 136 ? -18.907 5.311 2.504 1.00 54.84 136 SER A C 1
ATOM 1093 O O . SER A 1 136 ? -18.816 5.228 3.722 1.00 54.84 136 SER A O 1
ATOM 1095 N N . ASP A 1 137 ? -20.001 4.942 1.836 1.00 55.09 137 ASP A N 1
ATOM 1096 C CA . ASP A 1 137 ? -21.163 4.292 2.449 1.00 55.09 137 ASP A CA 1
ATOM 1097 C C . ASP A 1 137 ? -20.975 2.768 2.612 1.00 55.09 137 ASP A C 1
ATOM 1099 O O . ASP A 1 137 ? -21.814 2.109 3.224 1.00 55.09 137 ASP A O 1
ATOM 1103 N N . ASP A 1 138 ? -19.902 2.194 2.054 1.00 63.19 138 ASP A N 1
ATOM 1104 C CA . ASP A 1 138 ? -19.535 0.793 2.254 1.00 63.19 138 ASP A CA 1
ATOM 1105 C C . ASP A 1 138 ? -18.660 0.670 3.508 1.00 63.19 138 ASP A C 1
ATOM 1107 O O . ASP A 1 138 ? -17.482 1.035 3.504 1.00 63.19 138 ASP A O 1
ATOM 1111 N N . ILE A 1 139 ? -19.258 0.160 4.587 1.00 55.56 139 ILE A N 1
ATOM 1112 C CA . ILE A 1 139 ? -18.612 -0.050 5.894 1.00 55.56 139 ILE A CA 1
ATOM 1113 C C . ILE A 1 139 ? -17.368 -0.954 5.761 1.00 55.56 139 ILE A C 1
ATOM 1115 O O . ILE A 1 139 ? -16.436 -0.841 6.558 1.00 55.56 139 ILE A O 1
ATOM 1119 N N . ASP A 1 140 ? -17.303 -1.782 4.712 1.00 57.47 140 ASP A N 1
ATOM 1120 C CA . ASP A 1 140 ? -16.199 -2.714 4.460 1.00 57.47 140 ASP A CA 1
ATOM 1121 C C . ASP A 1 140 ? -14.997 -2.068 3.735 1.00 57.47 140 ASP A C 1
ATOM 1123 O O . ASP A 1 140 ? -13.989 -2.735 3.495 1.00 57.47 140 ASP A O 1
ATOM 1127 N N . ALA A 1 141 ? -15.077 -0.787 3.348 1.00 71.81 141 ALA A N 1
ATOM 1128 C CA . ALA A 1 141 ? -14.041 -0.088 2.580 1.00 71.81 141 ALA A CA 1
ATOM 1129 C C . ALA A 1 141 ? -13.360 1.026 3.391 1.00 71.81 141 ALA A C 1
ATOM 1131 O O . ALA A 1 141 ? -13.357 2.202 3.020 1.00 71.81 141 ALA A O 1
ATOM 1132 N N . LEU A 1 142 ? -12.750 0.649 4.514 1.00 88.56 142 LEU A N 1
ATOM 1133 C CA . LEU A 1 142 ? -12.064 1.585 5.403 1.00 88.56 142 LEU A CA 1
ATOM 1134 C C . LEU A 1 142 ? -10.655 1.908 4.894 1.00 88.56 142 LEU A C 1
ATOM 1136 O O . LEU A 1 142 ? -9.726 1.104 4.998 1.00 88.56 142 LEU A O 1
ATOM 1140 N N . PHE A 1 143 ? -10.485 3.135 4.394 1.00 93.19 143 PHE A N 1
ATOM 1141 C CA . PHE A 1 143 ? -9.195 3.678 3.974 1.00 93.19 143 PHE A CA 1
ATOM 1142 C C . PHE A 1 143 ? -8.962 5.100 4.506 1.00 93.19 143 PHE A C 1
ATOM 1144 O O . PHE A 1 143 ? -9.896 5.895 4.617 1.00 93.19 143 PHE A O 1
ATOM 1151 N N . PRO A 1 144 ? -7.705 5.455 4.831 1.00 94.25 144 PRO A N 1
ATOM 1152 C CA . PRO A 1 144 ? -7.327 6.823 5.160 1.00 94.25 144 PRO A CA 1
ATOM 1153 C C . PRO A 1 144 ? -7.763 7.805 4.058 1.00 94.25 144 PRO A C 1
ATOM 1155 O O . PRO A 1 144 ? -7.547 7.518 2.879 1.00 94.25 144 PRO A O 1
ATOM 1158 N N . PRO A 1 145 ? -8.307 8.988 4.391 1.00 91.69 145 PRO A N 1
ATOM 1159 C CA . PRO A 1 145 ? -8.858 9.899 3.385 1.00 91.69 145 PRO A CA 1
ATOM 1160 C C . PRO A 1 145 ? -7.846 10.269 2.293 1.00 91.69 145 PRO A C 1
ATOM 1162 O O . PRO A 1 145 ? -6.750 10.734 2.611 1.00 91.69 145 PRO A O 1
ATOM 1165 N N . GLY A 1 146 ? -8.196 10.091 1.017 1.00 92.12 146 GLY A N 1
ATOM 1166 C CA . GLY A 1 146 ? -7.346 10.476 -0.118 1.00 92.12 146 GLY A CA 1
ATOM 1167 C C . GLY A 1 146 ? -6.183 9.522 -0.431 1.00 92.12 146 GLY A C 1
ATOM 1168 O O . GLY A 1 146 ? -5.366 9.821 -1.304 1.00 92.12 146 GLY A O 1
ATOM 1169 N N . ILE A 1 147 ? -6.022 8.413 0.307 1.00 94.81 147 ILE A N 1
ATOM 1170 C CA . ILE A 1 147 ? -4.871 7.519 0.102 1.00 94.81 147 ILE A CA 1
ATOM 1171 C C . ILE A 1 147 ? -4.978 6.722 -1.195 1.00 94.81 147 ILE A C 1
ATOM 1173 O O . ILE A 1 147 ? -3.957 6.483 -1.834 1.00 94.81 147 ILE A O 1
ATOM 1177 N N . ILE A 1 148 ? -6.186 6.313 -1.590 1.00 93.69 148 ILE A N 1
ATOM 1178 C CA . ILE A 1 148 ? -6.382 5.512 -2.798 1.0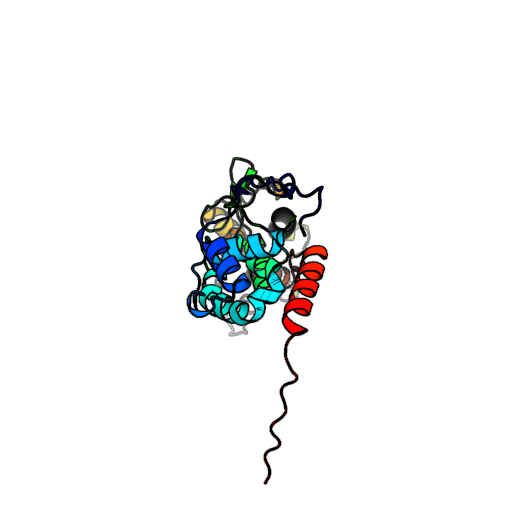0 93.69 148 ILE A CA 1
ATOM 1179 C C . ILE A 1 148 ? -6.074 6.364 -4.025 1.00 93.69 148 ILE A C 1
ATOM 1181 O O . ILE A 1 148 ? -5.318 5.933 -4.890 1.00 93.69 148 ILE A O 1
ATOM 1185 N N . GLU A 1 149 ? -6.560 7.601 -4.051 1.00 92.75 149 GLU A N 1
ATOM 1186 C CA . GLU A 1 149 ? -6.271 8.590 -5.086 1.00 92.75 149 GLU A CA 1
ATOM 1187 C C . GLU A 1 149 ? -4.764 8.843 -5.187 1.00 92.75 149 GLU A C 1
ATOM 1189 O O . GLU A 1 149 ? -4.193 8.726 -6.269 1.00 92.75 149 GLU A O 1
ATOM 1194 N N . SER A 1 150 ? -4.094 9.071 -4.052 1.00 94.94 150 SER A N 1
ATOM 1195 C CA . SER A 1 150 ? -2.639 9.248 -4.019 1.00 94.94 150 SER A CA 1
ATOM 1196 C C . SER A 1 150 ? -1.887 8.018 -4.547 1.00 94.94 150 SER A C 1
ATOM 1198 O O . SER A 1 150 ? -0.954 8.148 -5.343 1.00 94.94 150 SER A O 1
ATOM 1200 N N . ILE A 1 151 ? -2.301 6.802 -4.166 1.00 93.50 151 ILE A N 1
ATOM 1201 C CA . ILE A 1 151 ? -1.718 5.553 -4.681 1.00 93.50 151 ILE A CA 1
ATOM 1202 C C . ILE A 1 151 ? -1.902 5.457 -6.200 1.00 93.50 151 ILE A C 1
ATOM 1204 O O . ILE A 1 151 ? -0.968 5.065 -6.903 1.00 93.50 151 ILE A O 1
ATOM 1208 N N . LEU A 1 152 ? -3.079 5.815 -6.719 1.00 91.31 152 LEU A N 1
ATOM 1209 C CA . LEU A 1 152 ? -3.369 5.791 -8.152 1.00 91.31 152 LEU A CA 1
ATOM 1210 C C . LEU A 1 152 ? -2.551 6.827 -8.932 1.00 91.31 152 LEU A C 1
ATOM 1212 O O . LEU A 1 152 ? -2.046 6.500 -10.008 1.00 91.31 152 LEU A O 1
ATOM 1216 N N . GLU A 1 153 ? -2.353 8.028 -8.385 1.00 91.19 153 GLU A N 1
ATOM 1217 C CA . GLU A 1 153 ? -1.481 9.059 -8.965 1.00 91.19 153 GLU A CA 1
ATOM 1218 C C . GLU A 1 153 ? -0.023 8.583 -9.042 1.00 91.19 153 GLU A C 1
ATOM 1220 O O . GLU A 1 153 ? 0.604 8.643 -10.104 1.00 91.19 153 GLU A O 1
ATOM 1225 N N . HIS A 1 154 ? 0.506 8.021 -7.949 1.00 91.00 154 HIS A N 1
ATOM 1226 C CA . HIS A 1 154 ? 1.862 7.463 -7.926 1.00 91.00 154 HIS A CA 1
ATOM 1227 C C . HIS A 1 154 ? 1.992 6.273 -8.882 1.00 91.00 154 HIS A C 1
ATOM 1229 O O . HIS A 1 154 ? 3.004 6.140 -9.578 1.00 91.00 154 HIS A O 1
ATOM 1235 N N . ARG A 1 155 ? 0.961 5.422 -8.970 1.00 88.94 155 ARG A N 1
ATOM 1236 C CA . ARG A 1 155 ? 0.918 4.308 -9.925 1.00 88.94 155 ARG A CA 1
ATOM 1237 C C . ARG A 1 155 ? 0.983 4.826 -11.356 1.00 88.94 155 ARG A C 1
ATOM 1239 O O . ARG A 1 155 ? 1.742 4.277 -12.150 1.00 88.94 155 ARG A O 1
ATOM 1246 N N . PHE A 1 156 ? 0.207 5.855 -11.689 1.00 86.88 156 PHE A N 1
ATOM 1247 C CA . PHE A 1 156 ? 0.209 6.444 -13.024 1.00 86.88 156 PHE A CA 1
ATOM 1248 C C . PHE A 1 156 ? 1.602 6.956 -13.403 1.00 86.88 156 PHE A C 1
ATOM 1250 O O . PHE A 1 156 ? 2.136 6.530 -14.426 1.00 86.88 156 PHE A O 1
ATOM 1257 N N . GLY A 1 157 ? 2.227 7.772 -12.547 1.00 86.81 157 GLY A N 1
ATOM 1258 C CA . GLY A 1 157 ? 3.579 8.287 -12.799 1.00 86.81 157 GLY A CA 1
ATOM 1259 C C . GLY A 1 157 ? 4.625 7.175 -12.923 1.00 86.81 157 GLY A C 1
ATOM 1260 O O . GLY A 1 157 ? 5.505 7.226 -13.780 1.00 86.81 157 GLY A O 1
ATOM 1261 N N . THR A 1 158 ? 4.484 6.112 -12.129 1.00 85.12 158 THR A N 1
ATOM 1262 C CA . THR A 1 158 ? 5.358 4.934 -12.198 1.00 85.12 158 THR A CA 1
ATOM 1263 C C . THR A 1 158 ? 5.231 4.202 -13.531 1.00 85.12 158 THR A C 1
ATOM 1265 O O . THR A 1 158 ? 6.234 3.862 -14.159 1.00 85.12 158 THR A O 1
ATOM 1268 N N . ILE A 1 159 ? 4.001 3.949 -13.980 1.00 82.00 159 ILE A N 1
ATOM 1269 C CA . ILE A 1 159 ? 3.748 3.282 -15.258 1.00 82.00 159 ILE A CA 1
ATOM 1270 C C . ILE A 1 159 ? 4.230 4.150 -16.417 1.00 82.00 159 ILE A C 1
ATOM 1272 O O . ILE A 1 159 ? 4.888 3.638 -17.320 1.00 82.00 159 ILE A O 1
ATOM 1276 N N . GLU A 1 160 ? 3.946 5.452 -16.382 1.00 84.31 160 GLU A N 1
ATOM 1277 C CA . GLU A 1 160 ? 4.418 6.401 -17.387 1.00 84.31 160 GLU A CA 1
ATOM 1278 C C . GLU A 1 160 ? 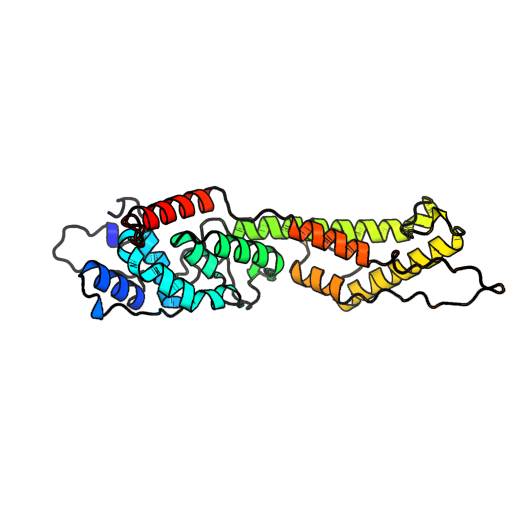5.945 6.369 -17.501 1.00 84.31 160 GLU A C 1
ATOM 1280 O O . GLU A 1 160 ? 6.465 6.183 -18.601 1.00 84.31 160 GLU A O 1
ATOM 1285 N N . TYR A 1 161 ? 6.659 6.441 -16.375 1.00 84.81 161 TYR A N 1
ATOM 1286 C CA . TYR A 1 161 ? 8.117 6.344 -16.339 1.00 84.81 161 TYR A CA 1
ATOM 1287 C C . TYR A 1 161 ? 8.627 5.051 -16.992 1.00 84.81 161 TYR A C 1
ATOM 1289 O O . TYR A 1 161 ? 9.497 5.084 -17.865 1.00 84.81 161 TYR A O 1
ATOM 1297 N N . VAL A 1 162 ? 8.055 3.905 -16.610 1.00 79.69 162 VAL A N 1
ATOM 1298 C CA . VAL A 1 162 ? 8.453 2.596 -17.146 1.00 79.69 162 VAL A CA 1
ATOM 1299 C C . VAL A 1 162 ? 8.201 2.505 -18.652 1.00 79.69 162 VAL A C 1
ATOM 1301 O O . VAL A 1 162 ? 9.084 2.082 -19.404 1.00 79.69 162 VAL A O 1
ATOM 1304 N N . VAL A 1 163 ? 7.016 2.915 -19.108 1.00 79.69 163 VAL A N 1
ATOM 1305 C CA . VAL A 1 163 ? 6.627 2.869 -20.523 1.00 79.69 163 VAL A CA 1
ATOM 1306 C C . VAL A 1 163 ? 7.515 3.790 -21.358 1.00 79.69 163 VAL A C 1
ATOM 1308 O O . VAL A 1 163 ? 8.043 3.354 -22.383 1.00 79.69 163 VAL A O 1
ATOM 1311 N N . VAL A 1 164 ? 7.741 5.030 -20.912 1.00 83.38 164 VAL A N 1
ATOM 1312 C CA . VAL A 1 164 ? 8.610 5.998 -21.601 1.00 83.38 164 VAL A CA 1
ATOM 1313 C C . VAL A 1 164 ? 10.037 5.469 -21.715 1.00 83.38 164 VAL A C 1
ATOM 1315 O O . VAL A 1 164 ? 10.648 5.581 -22.782 1.00 83.38 164 VAL A O 1
ATOM 1318 N N . HIS A 1 165 ? 10.570 4.833 -20.671 1.00 83.88 165 HIS A N 1
ATOM 1319 C CA . HIS A 1 165 ? 11.913 4.253 -20.718 1.00 83.88 165 HIS A CA 1
ATOM 1320 C C . HIS A 1 165 ? 12.019 3.074 -21.676 1.00 83.88 165 HIS A C 1
ATOM 1322 O O . HIS A 1 165 ? 12.959 3.022 -22.472 1.00 83.88 165 HIS A O 1
ATOM 1328 N N . ILE A 1 166 ? 11.040 2.167 -21.677 1.00 80.75 166 ILE A N 1
ATOM 1329 C CA . ILE A 1 166 ? 10.975 1.071 -22.655 1.00 80.75 166 ILE A CA 1
ATOM 1330 C C . ILE A 1 166 ? 10.928 1.635 -24.083 1.00 80.75 166 ILE A C 1
ATOM 1332 O O . ILE A 1 166 ? 11.710 1.220 -24.943 1.00 80.75 166 ILE A O 1
ATOM 1336 N N . GLN A 1 167 ? 10.058 2.617 -24.336 1.00 82.00 167 GLN A N 1
ATOM 1337 C CA . GLN A 1 167 ? 9.908 3.248 -25.650 1.00 82.00 167 GLN A CA 1
ATOM 1338 C C . GLN A 1 167 ? 11.187 3.968 -26.094 1.00 82.00 167 GLN A C 1
ATOM 1340 O O . GLN A 1 167 ? 11.608 3.830 -27.243 1.00 82.00 167 GLN A O 1
ATOM 1345 N N . THR A 1 168 ? 11.854 4.672 -25.180 1.00 86.19 168 THR A N 1
ATOM 1346 C CA . THR A 1 168 ? 13.128 5.356 -25.446 1.00 86.19 168 THR A CA 1
ATOM 1347 C C . THR A 1 168 ? 14.220 4.362 -25.839 1.00 86.19 168 THR A C 1
ATOM 1349 O O . THR A 1 168 ? 14.974 4.599 -26.790 1.00 86.19 168 THR A O 1
ATOM 1352 N N . ARG A 1 169 ? 14.291 3.206 -25.168 1.00 86.12 169 ARG A N 1
ATOM 1353 C CA . ARG A 1 169 ? 15.226 2.128 -25.528 1.00 86.12 169 ARG A CA 1
ATOM 1354 C C . ARG A 1 169 ? 14.917 1.549 -26.905 1.00 86.12 169 ARG A C 1
ATOM 1356 O O . ARG A 1 169 ? 15.824 1.472 -27.730 1.00 86.12 169 ARG A O 1
ATOM 1363 N N . ILE A 1 170 ? 13.653 1.217 -27.183 1.00 85.88 170 ILE A N 1
ATOM 1364 C CA . ILE A 1 170 ? 13.205 0.732 -28.501 1.00 85.88 170 ILE A CA 1
ATOM 1365 C C . ILE A 1 170 ? 13.586 1.720 -29.606 1.00 85.88 170 ILE A C 1
ATOM 1367 O O . ILE A 1 170 ? 14.189 1.327 -30.604 1.00 85.88 170 ILE A O 1
ATOM 1371 N N . HIS A 1 171 ? 13.288 3.006 -29.412 1.00 87.06 171 HIS A N 1
ATOM 1372 C CA . HIS A 1 171 ? 13.632 4.051 -30.370 1.00 87.06 171 HIS A CA 1
ATOM 1373 C C . HIS A 1 171 ? 15.148 4.106 -30.615 1.00 87.06 171 HIS A C 1
ATOM 1375 O O . HIS A 1 171 ? 15.596 4.192 -31.758 1.00 87.06 171 HIS A O 1
ATOM 1381 N N . THR A 1 172 ? 15.953 3.998 -29.556 1.00 89.00 172 THR A N 1
ATOM 1382 C CA . THR A 1 172 ? 17.417 4.031 -29.678 1.00 89.00 172 THR A CA 1
ATOM 1383 C C . THR A 1 172 ? 17.944 2.818 -30.449 1.00 89.00 172 THR A C 1
ATOM 1385 O O . THR A 1 172 ? 18.755 2.993 -31.355 1.00 89.00 172 THR A O 1
ATOM 1388 N N . TYR A 1 173 ? 17.427 1.613 -30.186 1.00 88.25 173 TYR A N 1
ATOM 1389 C CA . TYR A 1 173 ? 17.786 0.413 -30.949 1.00 88.25 173 TYR A CA 1
ATOM 1390 C C . TYR A 1 173 ? 17.431 0.523 -32.441 1.00 88.25 173 TYR A C 1
ATOM 1392 O O . TYR A 1 173 ? 18.241 0.179 -33.299 1.00 88.25 173 TYR A O 1
ATOM 1400 N N . LEU A 1 174 ? 16.240 1.036 -32.769 1.00 87.94 174 LEU A N 1
ATOM 1401 C CA . LEU A 1 174 ? 15.770 1.151 -34.155 1.00 87.94 174 LEU A CA 1
ATOM 1402 C C . LEU A 1 174 ? 16.506 2.235 -34.953 1.00 87.94 174 LEU A C 1
ATOM 1404 O O . LEU A 1 174 ? 16.741 2.082 -36.155 1.00 87.94 174 LEU A O 1
ATOM 1408 N N . HIS A 1 175 ? 16.865 3.343 -34.304 1.00 87.06 175 HIS A N 1
ATOM 1409 C CA . HIS A 1 175 ? 17.451 4.503 -34.973 1.00 87.06 175 HIS A CA 1
ATOM 1410 C C . HIS A 1 175 ? 18.968 4.616 -34.817 1.00 87.06 175 HIS A C 1
ATOM 1412 O O . HIS A 1 175 ? 19.570 5.430 -35.521 1.00 87.06 175 HIS A O 1
ATOM 1418 N N . GLY A 1 176 ? 19.603 3.776 -33.995 1.00 84.38 176 GLY A N 1
ATOM 1419 C CA . GLY A 1 176 ? 21.034 3.850 -33.696 1.00 84.38 176 GLY A CA 1
ATOM 1420 C C . GLY A 1 176 ? 21.935 3.811 -34.930 1.00 84.38 176 GLY A C 1
ATOM 1421 O O . GLY A 1 176 ? 22.888 4.581 -35.054 1.00 84.38 176 GLY A O 1
ATOM 1422 N N . LYS A 1 177 ? 21.566 3.022 -35.948 1.00 84.06 177 LYS A N 1
ATOM 1423 C CA . LYS A 1 177 ? 22.277 3.001 -37.237 1.00 84.06 177 LYS A CA 1
ATOM 1424 C C . LYS A 1 177 ? 22.220 4.337 -37.984 1.00 84.06 177 LYS A C 1
ATOM 1426 O O . LYS A 1 177 ? 23.165 4.680 -38.687 1.00 84.06 177 LYS A O 1
ATOM 1431 N N . ARG A 1 178 ? 21.133 5.100 -37.866 1.00 86.25 178 ARG A N 1
ATOM 1432 C CA . ARG A 1 178 ? 21.000 6.410 -38.525 1.00 86.25 178 ARG A CA 1
ATOM 1433 C C . ARG A 1 178 ? 21.664 7.519 -37.715 1.00 86.25 178 ARG A C 1
ATOM 1435 O O . ARG A 1 178 ? 22.290 8.390 -38.303 1.00 86.25 178 ARG A O 1
ATOM 1442 N N . THR A 1 179 ? 21.540 7.475 -36.391 1.00 87.56 179 THR A N 1
ATOM 1443 C CA . THR A 1 179 ? 22.041 8.518 -35.480 1.00 87.56 179 THR A CA 1
ATOM 1444 C C . THR A 1 179 ? 23.508 8.335 -35.094 1.00 87.56 179 THR A C 1
ATOM 1446 O O . THR A 1 179 ? 24.137 9.284 -34.641 1.00 87.56 179 THR A O 1
ATOM 1449 N N . GLY A 1 180 ? 24.061 7.131 -35.261 1.00 85.12 180 GLY A N 1
ATOM 1450 C CA . GLY A 1 180 ? 25.392 6.774 -34.765 1.00 85.12 180 GLY A CA 1
ATOM 1451 C C . GLY A 1 180 ? 25.445 6.540 -33.250 1.00 85.12 180 GLY A C 1
ATOM 1452 O O . GLY A 1 180 ? 26.537 6.408 -32.706 1.00 85.12 180 GLY A O 1
ATOM 1453 N N . VAL A 1 181 ? 24.292 6.490 -32.575 1.00 87.06 181 VAL A N 1
ATOM 1454 C CA . VAL A 1 181 ? 24.179 6.281 -31.125 1.00 87.06 181 VAL A CA 1
ATOM 1455 C C . VAL A 1 181 ? 23.793 4.830 -30.856 1.00 87.06 181 VAL A C 1
ATOM 1457 O O . VAL A 1 181 ? 22.758 4.379 -31.333 1.00 87.06 181 VAL A O 1
ATOM 1460 N N . TYR A 1 182 ? 24.602 4.119 -30.073 1.00 86.75 182 TYR A N 1
ATOM 1461 C CA . TYR A 1 182 ? 24.399 2.706 -29.741 1.00 86.75 182 TYR A CA 1
ATOM 1462 C C . TYR A 1 182 ? 24.270 2.523 -28.228 1.00 86.75 182 TYR A C 1
ATOM 1464 O O . TYR A 1 182 ? 24.942 3.217 -27.462 1.00 86.75 182 TYR A O 1
ATOM 1472 N N . LEU A 1 183 ? 23.426 1.583 -27.796 1.00 86.25 183 LEU A N 1
ATOM 1473 C CA . LEU A 1 183 ? 23.289 1.221 -26.377 1.00 86.25 183 LEU A CA 1
ATOM 1474 C C . LEU A 1 183 ? 24.306 0.160 -25.947 1.00 86.25 183 LEU A C 1
ATOM 1476 O O . LEU A 1 183 ? 24.572 -0.003 -24.753 1.00 86.25 183 LEU A O 1
ATOM 1480 N N . CYS A 1 184 ? 24.904 -0.533 -26.913 1.00 85.50 184 CYS A N 1
ATOM 1481 C CA . CYS A 1 184 ? 26.039 -1.411 -26.713 1.00 85.50 184 CYS A CA 1
ATOM 1482 C C . CYS A 1 184 ? 27.166 -0.674 -25.972 1.00 85.50 184 CYS A C 1
ATOM 1484 O O . CYS A 1 184 ? 27.801 0.240 -26.502 1.00 85.50 184 CYS A O 1
ATOM 1486 N N . LYS A 1 185 ? 27.483 -1.121 -24.752 1.00 83.44 185 LYS A N 1
ATOM 1487 C CA . LYS A 1 185 ? 28.573 -0.550 -23.943 1.00 83.44 185 LYS A CA 1
ATOM 1488 C C . LYS A 1 185 ? 29.943 -0.699 -24.602 1.00 83.44 185 LYS A C 1
ATOM 1490 O O . LYS A 1 185 ? 30.843 0.066 -24.279 1.00 83.44 185 LYS A O 1
ATOM 1495 N N . MET A 1 186 ? 30.090 -1.627 -25.547 1.00 81.62 186 MET A N 1
ATOM 1496 C CA . MET A 1 186 ? 31.325 -1.855 -26.302 1.00 81.62 186 MET A CA 1
ATOM 1497 C C . MET A 1 186 ? 31.395 -1.059 -27.614 1.00 81.62 186 MET A C 1
ATOM 1499 O O . MET A 1 186 ? 32.358 -1.195 -28.361 1.00 81.62 186 MET A O 1
ATOM 1503 N N . ALA A 1 187 ? 30.422 -0.189 -27.909 1.00 82.94 187 ALA A N 1
ATOM 1504 C CA . ALA A 1 187 ? 30.383 0.557 -29.171 1.00 82.94 187 ALA A CA 1
ATOM 1505 C C . ALA A 1 187 ? 31.594 1.478 -29.406 1.00 82.94 187 ALA A C 1
ATOM 1507 O O . ALA A 1 187 ? 31.901 1.812 -30.545 1.00 82.94 187 ALA A O 1
ATOM 1508 N N . HIS A 1 188 ? 32.287 1.884 -28.339 1.00 82.75 188 HIS A N 1
ATOM 1509 C CA . HIS A 1 188 ? 33.502 2.701 -28.411 1.00 82.75 188 HIS A CA 1
ATOM 1510 C C . HIS A 1 188 ? 34.781 1.874 -28.637 1.00 82.75 188 HIS A C 1
ATOM 1512 O O . HIS A 1 188 ? 35.819 2.433 -28.980 1.00 82.75 188 HIS A O 1
ATOM 1518 N N . THR A 1 189 ? 34.724 0.562 -28.404 1.00 81.50 189 THR A N 1
ATOM 1519 C CA . THR A 1 189 ? 35.862 -0.369 -28.481 1.00 81.50 189 THR A CA 1
ATOM 1520 C C . THR A 1 189 ? 35.770 -1.325 -29.666 1.00 81.50 189 THR A C 1
ATOM 1522 O O . THR A 1 189 ? 36.801 -1.812 -30.121 1.00 81.50 189 THR A O 1
ATOM 1525 N N . LEU A 1 190 ? 34.564 -1.587 -30.175 1.00 74.75 190 LEU A N 1
ATOM 1526 C CA . LEU A 1 190 ? 34.307 -2.534 -31.256 1.00 74.75 190 LEU A CA 1
ATOM 1527 C C . LEU A 1 190 ? 33.963 -1.849 -32.583 1.00 74.75 190 LEU A C 1
ATOM 1529 O O . LEU A 1 190 ? 33.486 -0.710 -32.599 1.00 74.75 190 LEU A O 1
ATOM 1533 N N . PRO A 1 191 ? 34.137 -2.555 -33.715 1.00 83.00 191 PRO A N 1
ATOM 1534 C CA . PRO A 1 191 ? 33.602 -2.117 -34.992 1.00 83.00 191 PRO A CA 1
ATOM 1535 C C . PRO A 1 191 ? 32.096 -1.845 -34.908 1.00 83.00 191 PRO A C 1
ATOM 1537 O O . PRO A 1 191 ? 31.335 -2.575 -34.272 1.00 83.00 191 PRO A O 1
ATOM 1540 N N . ARG A 1 192 ? 31.641 -0.831 -35.647 1.00 81.44 192 ARG A N 1
ATOM 1541 C CA . ARG A 1 192 ? 30.232 -0.405 -35.695 1.00 81.44 192 ARG A CA 1
ATOM 1542 C C . ARG A 1 192 ? 29.245 -1.549 -35.974 1.00 81.44 192 ARG A C 1
ATOM 1544 O O . ARG A 1 192 ? 28.137 -1.543 -35.451 1.00 81.44 192 ARG A O 1
ATOM 1551 N N . GLN A 1 193 ? 29.648 -2.518 -36.794 1.00 82.62 193 GLN A N 1
ATOM 1552 C CA . GLN A 1 193 ? 28.834 -3.681 -37.161 1.00 82.62 193 GLN A CA 1
ATOM 1553 C C . GLN A 1 193 ? 28.572 -4.613 -35.968 1.00 82.62 193 GLN A C 1
ATOM 1555 O O . GLN A 1 193 ? 27.476 -5.152 -35.846 1.00 82.62 193 GLN A O 1
ATOM 1560 N N . GLU A 1 194 ? 29.542 -4.769 -35.065 1.00 81.06 194 GLU A N 1
ATOM 1561 C CA . GLU A 1 194 ? 29.401 -5.608 -33.869 1.00 81.06 194 GLU A CA 1
ATOM 1562 C C . GLU A 1 194 ? 28.526 -4.927 -32.811 1.00 81.06 194 GLU A C 1
ATOM 1564 O O . GLU A 1 194 ? 27.675 -5.570 -32.195 1.00 81.06 194 GLU A O 1
ATOM 1569 N N . ALA A 1 195 ? 28.660 -3.606 -32.661 1.00 81.56 195 ALA A N 1
ATOM 1570 C CA . ALA A 1 195 ? 27.759 -2.814 -31.827 1.00 81.56 195 ALA A CA 1
ATOM 1571 C C . ALA A 1 195 ? 26.306 -2.877 -32.336 1.00 81.56 195 ALA A C 1
ATOM 1573 O O . ALA A 1 195 ? 25.387 -3.077 -31.545 1.00 81.56 195 ALA A O 1
ATOM 1574 N N . GLU A 1 196 ? 26.103 -2.781 -33.657 1.00 84.50 196 GLU A N 1
ATOM 1575 C CA . GLU A 1 196 ? 24.790 -2.929 -34.303 1.00 84.50 196 GLU A CA 1
ATOM 1576 C C . GLU A 1 196 ? 24.194 -4.327 -34.079 1.00 84.50 196 GLU A C 1
ATOM 1578 O O . GLU A 1 196 ? 23.014 -4.443 -33.751 1.00 84.50 196 GLU A O 1
ATOM 1583 N N . ALA A 1 197 ? 25.000 -5.387 -34.197 1.00 84.25 197 ALA A N 1
ATOM 1584 C CA . ALA A 1 197 ? 24.553 -6.754 -33.937 1.00 84.25 197 ALA A CA 1
ATOM 1585 C C . ALA A 1 197 ? 24.149 -6.964 -32.466 1.00 84.25 197 ALA A C 1
ATOM 1587 O O . ALA A 1 197 ? 23.127 -7.594 -32.185 1.00 84.25 197 ALA A O 1
ATOM 1588 N N . CYS A 1 198 ? 24.917 -6.404 -31.527 1.00 83.50 198 CYS A N 1
ATOM 1589 C CA . CYS A 1 198 ? 24.590 -6.440 -30.103 1.00 83.50 198 CYS A CA 1
ATOM 1590 C C . CYS A 1 198 ? 23.258 -5.730 -29.810 1.00 83.50 198 CYS A C 1
ATOM 1592 O O . CYS A 1 198 ? 22.387 -6.309 -29.155 1.00 83.50 198 CYS A O 1
ATOM 1594 N N . ASP A 1 199 ? 23.069 -4.522 -30.342 1.00 86.81 199 ASP A N 1
ATOM 1595 C CA . ASP A 1 199 ? 21.836 -3.746 -30.181 1.00 86.81 199 ASP A CA 1
ATOM 1596 C C . ASP A 1 199 ? 20.624 -4.458 -30.807 1.00 86.81 199 ASP A C 1
ATOM 1598 O O . ASP A 1 199 ? 19.563 -4.520 -30.184 1.00 86.81 199 ASP A O 1
ATOM 1602 N N . ALA A 1 200 ? 20.780 -5.077 -31.982 1.00 86.06 200 ALA A N 1
ATOM 1603 C CA . ALA A 1 200 ? 19.719 -5.850 -32.631 1.00 86.06 200 ALA A CA 1
ATOM 1604 C C . ALA A 1 200 ? 19.270 -7.063 -31.794 1.00 86.06 200 ALA A C 1
ATOM 1606 O O . ALA A 1 200 ? 18.075 -7.346 -31.706 1.00 86.06 200 ALA A O 1
ATOM 1607 N N . LEU A 1 201 ? 20.201 -7.760 -31.136 1.00 84.19 201 LEU A N 1
ATOM 1608 C CA . LEU A 1 201 ? 19.878 -8.879 -30.241 1.00 84.19 201 LEU A CA 1
ATOM 1609 C C . LEU A 1 201 ? 19.187 -8.418 -28.956 1.00 84.19 201 LEU A C 1
ATOM 1611 O O . LEU A 1 201 ? 18.240 -9.062 -28.492 1.00 84.19 201 LEU A O 1
ATOM 1615 N N . CYS A 1 202 ? 19.627 -7.291 -28.396 1.00 82.88 202 CYS A N 1
ATOM 1616 C CA . CYS A 1 202 ? 18.975 -6.690 -27.236 1.00 82.88 202 CYS A CA 1
ATOM 1617 C C . CYS A 1 202 ? 17.558 -6.225 -27.579 1.00 82.88 202 CYS A C 1
ATOM 1619 O O . CYS A 1 202 ? 16.641 -6.460 -26.801 1.00 82.88 202 CYS A O 1
ATOM 1621 N N . TYR A 1 203 ? 17.357 -5.653 -28.767 1.00 86.56 203 TYR A N 1
ATOM 1622 C CA . TYR A 1 203 ? 16.039 -5.299 -29.285 1.00 86.56 203 TYR A CA 1
ATOM 1623 C C . TYR A 1 203 ? 15.148 -6.514 -29.565 1.00 86.56 203 TYR A C 1
ATOM 1625 O O . TYR A 1 203 ? 13.964 -6.490 -29.245 1.00 86.56 203 TYR A O 1
ATOM 1633 N N . GLY A 1 204 ? 15.692 -7.592 -30.134 1.00 82.56 204 GLY A N 1
ATOM 1634 C CA . GLY A 1 204 ? 14.934 -8.826 -30.353 1.00 82.56 204 GLY A CA 1
ATOM 1635 C C . GLY A 1 204 ? 14.439 -9.426 -29.036 1.00 82.56 204 GLY A C 1
ATOM 1636 O O . GLY A 1 204 ? 13.266 -9.770 -28.910 1.00 82.56 204 GLY A O 1
ATOM 1637 N N . SER A 1 205 ? 15.310 -9.447 -28.024 1.00 79.88 205 SER A N 1
ATOM 1638 C CA . SER A 1 205 ? 14.942 -9.822 -26.651 1.00 79.88 205 SER A CA 1
ATOM 1639 C C . SER A 1 205 ? 13.896 -8.847 -26.084 1.00 79.88 205 SER A C 1
ATOM 1641 O O . SER A 1 205 ? 12.910 -9.298 -25.501 1.00 79.88 205 SER A O 1
ATOM 1643 N N . LEU A 1 206 ? 14.083 -7.539 -26.383 1.00 80.12 206 LEU A N 1
ATOM 1644 C CA . LEU A 1 206 ? 13.183 -6.375 -26.221 1.00 80.12 206 LEU A CA 1
ATOM 1645 C C . LEU A 1 206 ? 11.718 -6.764 -26.322 1.00 80.12 206 LEU A C 1
ATOM 1647 O O . LEU A 1 206 ? 10.915 -6.877 -25.399 1.00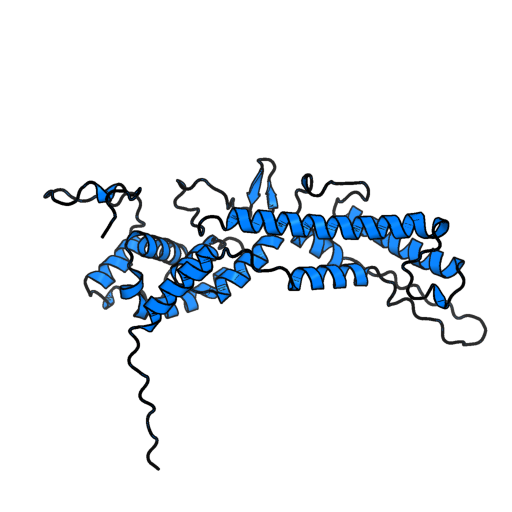 80.12 206 LEU A O 1
ATOM 1651 N N . VAL A 1 207 ? 11.458 -7.000 -27.593 1.00 81.06 207 VAL A N 1
ATOM 1652 C CA . VAL A 1 207 ? 10.188 -7.227 -28.220 1.00 81.06 207 VAL A CA 1
ATOM 1653 C C . VAL A 1 207 ? 9.646 -8.594 -27.847 1.00 81.06 207 VAL A C 1
ATOM 1655 O O . VAL A 1 207 ? 8.462 -8.689 -27.546 1.00 81.06 207 VAL A O 1
ATOM 1658 N N . TYR A 1 208 ? 10.490 -9.632 -27.824 1.00 78.62 208 TYR A N 1
ATOM 1659 C CA . TYR A 1 208 ? 10.055 -10.984 -27.481 1.00 78.62 208 TYR A CA 1
ATOM 1660 C C . TYR A 1 208 ? 9.375 -11.024 -26.111 1.00 78.62 208 TYR A C 1
ATOM 1662 O O . TYR A 1 208 ? 8.258 -11.518 -25.988 1.00 78.62 208 TYR A O 1
ATOM 1670 N N . ALA A 1 209 ? 10.006 -10.444 -25.096 1.00 76.19 209 ALA A N 1
ATOM 1671 C CA . ALA A 1 209 ? 9.474 -10.484 -23.745 1.00 76.19 209 ALA A CA 1
ATOM 1672 C C . ALA A 1 209 ? 8.252 -9.573 -23.528 1.00 76.19 209 ALA A C 1
ATOM 1674 O O . ALA A 1 209 ? 7.351 -9.931 -22.769 1.00 76.19 209 ALA A O 1
ATOM 1675 N N . LEU A 1 210 ? 8.176 -8.432 -24.228 1.00 77.12 210 LEU A N 1
ATOM 1676 C CA . LEU A 1 210 ? 6.949 -7.626 -24.269 1.00 77.12 210 LEU A CA 1
ATOM 1677 C C . LEU A 1 210 ? 5.784 -8.454 -24.836 1.00 77.12 210 LEU A C 1
ATOM 1679 O O . LEU A 1 210 ? 4.731 -8.548 -24.206 1.00 77.12 210 LEU A O 1
ATOM 1683 N N . TYR A 1 211 ? 6.010 -9.150 -25.957 1.00 77.75 211 TYR A N 1
ATOM 1684 C CA . TYR A 1 211 ? 4.997 -10.005 -26.579 1.00 77.75 211 TYR A CA 1
ATOM 1685 C C . TYR A 1 211 ? 4.573 -11.184 -25.704 1.00 77.75 211 TYR A C 1
ATOM 1687 O O . TYR A 1 211 ? 3.380 -11.481 -25.645 1.00 77.75 211 TYR A O 1
ATOM 1695 N N . THR A 1 212 ? 5.500 -11.850 -25.001 1.00 71.94 212 THR A N 1
ATOM 1696 C CA . THR A 1 212 ? 5.144 -12.972 -24.106 1.00 71.94 212 THR A CA 1
ATOM 1697 C C . THR A 1 212 ? 4.188 -12.571 -22.988 1.00 71.94 212 THR A C 1
ATOM 1699 O O . THR A 1 212 ? 3.546 -13.433 -22.396 1.00 71.94 212 THR A O 1
ATOM 1702 N N . LEU A 1 213 ? 4.081 -11.273 -22.706 1.00 66.38 213 LEU A N 1
ATOM 1703 C CA . LEU A 1 213 ? 3.261 -10.720 -21.632 1.00 66.38 213 LEU A CA 1
ATOM 1704 C C . LEU A 1 213 ? 2.105 -9.872 -22.168 1.00 66.38 213 LEU A C 1
ATOM 1706 O O . LEU A 1 213 ? 1.475 -9.128 -21.427 1.00 66.38 213 LEU A O 1
ATOM 1710 N N . GLY A 1 214 ? 1.799 -10.026 -23.459 1.00 68.69 214 GLY A N 1
ATOM 1711 C CA . GLY A 1 214 ? 0.650 -9.394 -24.097 1.00 68.69 214 GLY A CA 1
ATOM 1712 C C . GLY A 1 214 ? 0.821 -7.902 -24.373 1.00 68.69 214 GLY A C 1
ATOM 1713 O O . GLY A 1 214 ? -0.149 -7.272 -24.780 1.00 68.69 214 GLY A O 1
ATOM 1714 N N . LEU A 1 215 ? 2.024 -7.342 -24.200 1.00 72.25 215 LEU A N 1
ATOM 1715 C CA . LEU A 1 215 ? 2.315 -5.955 -24.550 1.00 72.25 215 LEU A CA 1
ATOM 1716 C C . LEU A 1 215 ? 2.792 -5.860 -25.997 1.00 72.25 215 LEU A C 1
ATOM 1718 O O . LEU A 1 215 ? 3.768 -6.500 -26.399 1.00 72.25 215 LEU A O 1
ATOM 1722 N N . SER A 1 216 ? 2.135 -5.010 -26.782 1.00 67.19 216 SER A N 1
ATOM 1723 C CA . SER A 1 216 ? 2.605 -4.697 -28.128 1.00 67.19 216 SER A CA 1
ATOM 1724 C C . SER A 1 216 ? 3.780 -3.709 -28.067 1.00 67.19 216 SER A C 1
ATOM 1726 O O . SER A 1 216 ? 3.683 -2.685 -27.387 1.00 67.19 216 SER A O 1
ATOM 1728 N N . PRO A 1 217 ? 4.869 -3.916 -28.835 1.00 61.06 217 PRO A N 1
ATOM 1729 C CA . PRO A 1 217 ? 5.931 -2.918 -29.012 1.00 61.06 217 PRO A CA 1
ATOM 1730 C C . PRO A 1 217 ? 5.449 -1.607 -29.657 1.00 61.06 217 PRO A C 1
ATOM 1732 O O . PRO A 1 217 ? 6.222 -0.656 -29.771 1.00 61.06 217 PRO A O 1
ATOM 1735 N N . GLY A 1 218 ? 4.193 -1.560 -30.113 1.00 57.28 218 GLY A N 1
ATOM 1736 C CA . GLY A 1 218 ? 3.530 -0.373 -30.630 1.00 57.28 218 GLY A CA 1
ATOM 1737 C C . GLY A 1 218 ? 2.540 0.211 -29.627 1.00 57.28 218 GLY A C 1
ATOM 1738 O O . GLY A 1 218 ? 1.395 -0.220 -29.585 1.00 57.28 218 GLY A O 1
ATOM 1739 N N . PHE A 1 219 ? 2.992 1.235 -28.900 1.00 54.75 219 PHE A N 1
ATOM 1740 C CA . PHE A 1 219 ? 2.188 2.327 -28.335 1.00 54.75 219 PHE A CA 1
ATOM 1741 C C . PHE A 1 219 ? 0.870 1.945 -27.642 1.00 54.75 219 PHE A C 1
ATOM 1743 O O . PHE A 1 219 ? -0.208 2.325 -28.097 1.00 54.75 219 PHE A O 1
ATOM 1750 N N . GLU A 1 220 ? 0.952 1.336 -26.464 1.00 55.22 220 GLU A N 1
ATOM 1751 C CA . GLU A 1 220 ? -0.056 1.632 -25.444 1.00 55.22 220 GLU A CA 1
ATOM 1752 C C . GLU A 1 220 ? 0.335 2.970 -24.813 1.00 55.22 220 GLU A C 1
ATOM 1754 O O . GLU A 1 220 ? 1.463 3.140 -24.336 1.00 55.22 220 GLU A O 1
ATOM 1759 N N . ARG A 1 221 ? -0.549 3.972 -24.873 1.00 57.88 221 ARG A N 1
ATOM 1760 C CA . ARG A 1 221 ? -0.325 5.190 -24.090 1.00 57.88 221 ARG A CA 1
ATOM 1761 C C . ARG A 1 221 ? -0.364 4.777 -22.615 1.00 57.88 221 ARG A C 1
ATOM 1763 O O . ARG A 1 221 ? -1.174 3.916 -22.280 1.00 57.88 221 ARG A O 1
ATOM 1770 N N . PRO A 1 222 ? 0.422 5.390 -21.716 1.00 54.56 222 PRO A N 1
ATOM 1771 C CA . PRO A 1 222 ? 0.382 5.060 -20.286 1.00 54.56 222 PRO A CA 1
ATOM 1772 C C . PRO A 1 222 ? -1.046 5.030 -19.711 1.00 54.56 222 PRO A C 1
ATOM 1774 O O . PRO A 1 222 ? -1.402 4.134 -18.953 1.00 54.56 222 PRO A O 1
ATOM 1777 N N . GLN A 1 223 ? -1.895 5.950 -20.168 1.00 55.50 223 GLN A N 1
ATOM 1778 C CA . GLN A 1 223 ? -3.321 6.058 -19.835 1.00 55.50 223 GLN A CA 1
ATOM 1779 C C . GLN A 1 223 ? -4.216 4.895 -20.316 1.00 55.50 223 GLN A C 1
ATOM 1781 O O . GLN A 1 223 ? -5.289 4.700 -19.757 1.00 55.50 223 GLN A O 1
ATOM 1786 N N . ASP A 1 224 ? -3.787 4.115 -21.311 1.00 59.50 224 ASP A N 1
ATOM 1787 C CA . ASP A 1 224 ? -4.537 2.971 -21.851 1.00 59.50 224 ASP A CA 1
ATOM 1788 C C . ASP A 1 224 ? -4.115 1.642 -21.184 1.00 59.50 224 ASP A C 1
ATOM 1790 O O . ASP A 1 224 ? -4.703 0.588 -21.444 1.00 59.50 224 ASP A O 1
ATOM 1794 N N . THR A 1 225 ? -3.107 1.676 -20.302 1.00 62.53 225 THR A N 1
ATOM 1795 C CA . THR A 1 225 ? -2.554 0.473 -19.667 1.00 62.53 225 THR A CA 1
ATOM 1796 C C . THR A 1 225 ? -3.422 -0.015 -18.500 1.00 62.53 225 THR A C 1
ATOM 1798 O O . THR A 1 225 ? -3.593 0.638 -17.466 1.00 62.53 225 THR A O 1
ATOM 1801 N N . LYS A 1 226 ? -3.950 -1.235 -18.640 1.00 65.69 226 LYS A N 1
ATOM 1802 C CA . LYS A 1 226 ? -4.759 -1.907 -17.602 1.00 65.69 226 LYS A CA 1
ATOM 1803 C C . LYS A 1 226 ? -3.920 -2.720 -16.607 1.00 65.69 226 LYS A C 1
ATOM 1805 O O . LYS A 1 226 ? -4.422 -3.179 -15.582 1.00 65.69 226 LYS A O 1
ATOM 1810 N N . PHE A 1 227 ? -2.639 -2.913 -16.905 1.00 68.69 227 PHE A N 1
ATOM 1811 C CA . PHE A 1 227 ? -1.724 -3.734 -16.116 1.00 68.69 227 PHE A CA 1
ATOM 1812 C C . PHE A 1 227 ? -1.262 -3.012 -14.844 1.00 68.69 227 PHE A C 1
ATOM 1814 O O . PHE A 1 227 ? -1.286 -1.785 -14.757 1.00 68.69 227 PHE A O 1
ATOM 1821 N N . SER A 1 228 ? -0.845 -3.761 -13.826 1.00 71.06 228 SER A N 1
ATOM 1822 C CA . SER A 1 228 ? -0.211 -3.178 -12.641 1.00 71.06 228 SER A CA 1
ATOM 1823 C C . SER A 1 228 ? 1.273 -2.897 -12.911 1.00 71.06 228 SER A C 1
ATOM 1825 O O . SER A 1 228 ? 1.878 -3.520 -13.788 1.00 71.06 228 SER A O 1
ATOM 1827 N N . ALA A 1 229 ? 1.899 -1.990 -12.155 1.00 70.31 229 ALA A N 1
ATOM 1828 C CA . ALA A 1 229 ? 3.338 -1.772 -12.308 1.00 70.31 229 ALA A CA 1
ATOM 1829 C C . ALA A 1 229 ? 4.143 -3.025 -11.889 1.00 70.31 229 ALA A C 1
ATOM 1831 O O . ALA A 1 229 ? 5.221 -3.282 -12.420 1.00 70.31 229 ALA A O 1
ATOM 1832 N N . GLN A 1 230 ? 3.594 -3.865 -11.001 1.00 72.62 230 GLN A N 1
ATOM 1833 C CA . GLN A 1 230 ? 4.151 -5.182 -10.686 1.00 72.62 230 GLN A CA 1
ATOM 1834 C C . GLN A 1 230 ? 4.140 -6.100 -11.908 1.00 72.62 230 GLN A C 1
ATOM 1836 O O . GLN A 1 230 ? 5.133 -6.777 -12.139 1.00 72.62 230 GLN A O 1
ATOM 1841 N N . HIS A 1 231 ? 3.079 -6.077 -12.720 1.00 72.06 231 HIS A N 1
ATOM 1842 C CA . HIS A 1 231 ? 3.052 -6.840 -13.965 1.00 72.06 231 HIS A CA 1
ATOM 1843 C C . HIS A 1 231 ? 4.235 -6.439 -14.851 1.00 72.06 231 HIS A C 1
ATOM 1845 O O . HIS A 1 231 ? 4.985 -7.313 -15.262 1.00 72.06 231 HIS A O 1
ATOM 1851 N N . LEU A 1 232 ? 4.490 -5.132 -15.026 1.00 68.19 232 LEU A N 1
ATOM 1852 C CA . LEU A 1 232 ? 5.660 -4.608 -15.754 1.00 68.19 232 LEU A CA 1
ATOM 1853 C C . LEU A 1 232 ? 6.999 -5.043 -15.134 1.00 68.19 232 LEU A C 1
ATOM 1855 O O . LEU A 1 232 ? 7.944 -5.357 -15.854 1.00 68.19 232 LEU A O 1
ATOM 1859 N N . LYS A 1 233 ? 7.095 -5.105 -13.805 1.00 68.75 233 LYS A N 1
ATOM 1860 C CA . LYS A 1 233 ? 8.281 -5.629 -13.112 1.00 68.75 233 LYS A CA 1
ATOM 1861 C C . LYS A 1 233 ? 8.479 -7.130 -13.358 1.00 68.75 233 LYS A C 1
ATOM 1863 O O . LYS A 1 233 ? 9.611 -7.576 -13.550 1.00 68.75 233 LYS A O 1
ATOM 1868 N N . ASP A 1 234 ? 7.399 -7.904 -13.392 1.00 68.38 234 ASP A N 1
ATOM 1869 C CA . ASP A 1 234 ? 7.432 -9.335 -13.701 1.00 68.38 234 ASP A CA 1
ATOM 1870 C C . ASP A 1 234 ? 7.869 -9.563 -15.159 1.00 68.38 234 ASP A C 1
ATOM 1872 O O . ASP A 1 234 ? 8.672 -10.464 -15.423 1.00 68.38 234 ASP A O 1
ATOM 1876 N N . ILE A 1 235 ? 7.477 -8.666 -16.080 1.00 65.19 235 ILE A N 1
ATOM 1877 C CA . ILE A 1 235 ? 8.054 -8.598 -17.434 1.00 65.19 235 ILE A CA 1
ATOM 1878 C C . ILE A 1 235 ? 9.555 -8.474 -17.363 1.00 65.19 235 ILE A C 1
ATOM 1880 O O . ILE A 1 235 ? 10.268 -9.320 -17.886 1.00 65.19 235 ILE A O 1
ATOM 1884 N N . MET A 1 236 ? 10.058 -7.467 -16.668 1.00 62.81 236 MET A N 1
ATOM 1885 C CA . MET A 1 236 ? 11.493 -7.230 -16.652 1.00 62.81 236 MET A CA 1
ATOM 1886 C C . MET A 1 236 ? 12.299 -8.310 -15.915 1.00 62.81 236 MET A C 1
ATOM 1888 O O . MET A 1 236 ? 13.500 -8.413 -16.146 1.00 62.81 236 MET A O 1
ATOM 1892 N N . SER A 1 237 ? 11.679 -9.119 -15.049 1.00 63.66 237 SER A N 1
ATOM 1893 C CA . SER A 1 237 ? 12.372 -10.193 -14.317 1.00 63.66 237 SER A CA 1
ATOM 1894 C C . SER A 1 237 ? 12.405 -11.537 -15.055 1.00 63.66 237 SER A C 1
ATOM 1896 O O . SER A 1 237 ? 13.330 -12.321 -14.851 1.00 63.66 237 SER A O 1
ATOM 1898 N N . THR A 1 238 ? 11.449 -11.795 -15.954 1.00 59.59 238 THR A N 1
ATOM 1899 C CA . THR A 1 238 ? 11.411 -12.998 -16.819 1.00 59.59 238 THR A CA 1
ATOM 1900 C C . THR A 1 238 ? 12.369 -12.919 -18.012 1.00 59.59 238 THR A C 1
ATOM 1902 O O . THR A 1 238 ? 12.571 -13.886 -18.749 1.00 59.59 238 THR A O 1
ATOM 1905 N N . TRP A 1 239 ? 13.009 -11.770 -18.176 1.00 63.47 239 TRP A N 1
ATOM 1906 C CA . TRP A 1 239 ? 13.970 -11.468 -19.215 1.00 63.47 239 TRP A CA 1
ATOM 1907 C C . TRP A 1 239 ? 15.285 -12.238 -19.083 1.00 63.47 239 TRP A C 1
ATOM 1909 O O . TRP A 1 239 ? 16.096 -11.995 -18.188 1.00 63.47 239 TRP A O 1
ATOM 1919 N N . ILE A 1 240 ? 15.553 -13.111 -20.050 1.00 53.66 240 ILE A N 1
ATOM 1920 C CA . ILE A 1 240 ? 16.843 -13.787 -20.181 1.00 53.66 240 ILE A CA 1
ATOM 1921 C C . ILE A 1 240 ? 17.703 -12.961 -21.136 1.00 53.66 240 ILE A C 1
ATOM 1923 O O . ILE A 1 240 ? 17.383 -12.828 -22.316 1.00 53.66 240 ILE A O 1
ATOM 1927 N N . ALA A 1 241 ? 18.803 -12.395 -20.632 1.00 51.94 241 ALA A N 1
ATOM 1928 C CA . ALA A 1 241 ? 19.801 -11.778 -21.495 1.00 51.94 241 ALA A CA 1
ATOM 1929 C C . ALA A 1 241 ? 20.295 -12.828 -22.504 1.00 51.94 241 ALA A C 1
ATOM 1931 O O . ALA A 1 241 ? 20.695 -13.915 -22.073 1.00 51.94 241 ALA A O 1
ATOM 1932 N N . PRO A 1 242 ? 20.313 -12.544 -23.818 1.00 47.97 242 PRO A N 1
ATOM 1933 C CA . PRO A 1 242 ? 20.972 -13.438 -24.748 1.00 47.97 242 PRO A CA 1
ATOM 1934 C C . PRO A 1 242 ? 22.441 -13.516 -24.330 1.00 47.97 242 PRO A C 1
ATOM 1936 O O . PRO A 1 242 ? 23.170 -12.521 -24.364 1.00 47.97 242 PRO A O 1
ATOM 1939 N N . ALA A 1 243 ? 22.872 -14.699 -23.890 1.00 45.41 243 ALA A N 1
ATOM 1940 C CA . ALA A 1 243 ? 24.283 -15.012 -23.803 1.00 45.41 243 ALA A CA 1
ATOM 1941 C C . ALA A 1 243 ? 24.789 -14.980 -25.243 1.00 45.41 243 ALA A C 1
ATOM 1943 O O . ALA A 1 243 ? 24.575 -15.924 -26.001 1.00 45.41 243 ALA A O 1
ATOM 1944 N N . LEU A 1 244 ? 25.371 -13.854 -25.651 1.00 49.03 244 LEU A N 1
ATOM 1945 C CA . LEU A 1 244 ? 26.105 -13.765 -26.901 1.00 49.03 244 LEU A CA 1
ATOM 1946 C C . LEU A 1 244 ? 27.238 -14.791 -26.819 1.00 49.03 244 LEU A C 1
ATOM 1948 O O . LEU A 1 244 ? 28.251 -14.581 -26.153 1.00 49.03 244 LEU A O 1
ATOM 1952 N N . GLY A 1 245 ? 26.960 -15.959 -27.398 1.00 42.59 245 GLY A N 1
ATOM 1953 C CA . GLY A 1 245 ? 27.803 -17.136 -27.373 1.00 42.59 245 GLY A CA 1
ATOM 1954 C C . GLY A 1 245 ? 29.131 -16.846 -28.050 1.00 42.59 245 GLY A C 1
ATOM 1955 O O . GLY A 1 245 ? 29.195 -16.319 -29.156 1.00 42.59 245 GLY A O 1
ATOM 1956 N N . TYR A 1 246 ? 30.183 -17.199 -27.332 1.00 45.97 246 TYR A N 1
ATOM 1957 C CA . TYR A 1 246 ? 31.581 -17.076 -27.693 1.00 45.97 246 TYR A CA 1
ATOM 1958 C C . TYR A 1 246 ? 31.889 -17.823 -29.003 1.00 45.97 246 TYR A C 1
ATOM 1960 O O . TYR A 1 246 ? 31.719 -19.039 -29.070 1.00 45.97 246 TYR A O 1
ATOM 1968 N N . THR A 1 247 ? 32.422 -17.141 -30.017 1.00 40.81 247 THR A N 1
ATOM 1969 C CA . THR A 1 247 ? 33.251 -17.800 -31.039 1.00 40.81 247 THR A CA 1
ATOM 1970 C C . THR A 1 247 ? 34.693 -17.349 -30.828 1.00 40.81 247 THR A C 1
ATOM 1972 O O . THR A 1 247 ? 34.955 -16.149 -30.948 1.00 40.81 247 THR A O 1
ATOM 1975 N N . PRO A 1 248 ? 35.636 -18.251 -30.498 1.00 41.88 248 PRO A N 1
ATOM 1976 C CA . PRO A 1 248 ? 37.040 -17.884 -30.388 1.00 41.88 248 PRO A CA 1
ATOM 1977 C C . PRO A 1 248 ? 37.526 -17.337 -31.732 1.00 41.88 248 PRO A C 1
ATOM 1979 O O . PRO A 1 248 ? 37.475 -18.035 -32.745 1.00 41.88 248 PRO A O 1
ATOM 1982 N N . GLY A 1 249 ? 38.001 -16.092 -31.746 1.00 44.41 249 GLY A N 1
ATOM 1983 C CA . GLY A 1 249 ? 38.765 -15.575 -32.875 1.00 44.41 249 GLY A CA 1
ATOM 1984 C C . GLY A 1 249 ? 40.109 -16.311 -32.986 1.00 44.41 249 GLY A C 1
ATOM 1985 O O . GLY A 1 249 ? 40.674 -16.710 -31.958 1.00 44.41 249 GLY A O 1
ATOM 1986 N N . PRO A 1 250 ? 40.660 -16.498 -34.198 1.00 36.56 250 PRO A N 1
ATOM 1987 C CA . PRO A 1 250 ? 41.992 -17.064 -34.347 1.00 36.56 250 PRO A CA 1
ATOM 1988 C C . PRO A 1 250 ? 43.010 -16.120 -33.689 1.00 36.56 250 PRO A C 1
ATOM 1990 O O . PRO A 1 250 ? 43.185 -14.992 -34.139 1.00 36.56 250 PRO A O 1
ATOM 1993 N N . GLY A 1 251 ? 43.661 -16.571 -32.610 1.00 48.91 251 GLY A N 1
ATOM 1994 C CA . GLY A 1 251 ? 44.759 -15.840 -31.958 1.00 48.91 251 GLY A CA 1
ATOM 1995 C C . GLY A 1 251 ? 44.640 -15.594 -30.449 1.00 48.91 251 GLY A C 1
ATOM 1996 O O . GLY A 1 251 ? 45.554 -15.009 -29.881 1.00 48.91 251 GLY A O 1
ATOM 1997 N N . GLY A 1 252 ? 43.570 -16.028 -29.773 1.00 42.00 252 GLY A N 1
ATOM 1998 C CA . GLY A 1 252 ? 43.515 -15.999 -28.300 1.00 42.00 252 GLY A CA 1
ATOM 1999 C C . GLY A 1 252 ? 43.496 -14.601 -27.657 1.00 42.00 252 GLY A C 1
ATOM 2000 O O . GLY A 1 252 ? 43.776 -14.481 -26.466 1.00 42.00 252 GLY A O 1
ATOM 2001 N N . MET A 1 253 ? 43.159 -13.543 -28.406 1.00 43.91 253 MET A N 1
ATOM 2002 C CA . MET A 1 253 ? 42.871 -12.232 -27.814 1.00 43.91 253 MET A CA 1
ATOM 2003 C C . MET A 1 253 ? 41.624 -12.315 -26.925 1.00 43.91 253 MET A C 1
ATOM 2005 O O . MET A 1 253 ? 40.619 -12.915 -27.308 1.00 43.91 253 MET A O 1
ATOM 2009 N N . LEU A 1 254 ? 41.698 -11.692 -25.744 1.00 45.47 254 LEU A N 1
ATOM 2010 C CA . LEU A 1 254 ? 40.587 -11.514 -24.807 1.00 45.47 254 LEU A CA 1
ATOM 2011 C C . LEU A 1 254 ? 39.382 -10.898 -25.532 1.00 45.47 254 LEU A C 1
ATOM 2013 O O . LEU A 1 254 ? 39.361 -9.701 -25.810 1.00 45.47 254 LEU A O 1
ATOM 2017 N N . ALA A 1 255 ? 38.386 -11.724 -25.847 1.00 50.56 255 ALA A N 1
ATOM 2018 C CA . ALA A 1 255 ? 37.139 -11.263 -26.437 1.00 50.56 255 ALA A CA 1
ATOM 2019 C C . ALA A 1 255 ? 36.401 -10.360 -25.438 1.00 50.56 255 ALA A C 1
ATOM 2021 O O . ALA A 1 255 ? 36.200 -10.716 -24.273 1.00 50.56 255 ALA A O 1
ATOM 2022 N N . LEU A 1 256 ? 36.023 -9.173 -25.903 1.00 54.81 256 LEU A N 1
ATOM 2023 C CA . LEU A 1 256 ? 35.314 -8.170 -25.121 1.00 54.81 256 LEU A CA 1
ATOM 2024 C C . LEU A 1 256 ? 33.929 -8.708 -24.713 1.00 54.81 256 LEU A C 1
ATOM 2026 O O . LEU A 1 256 ? 33.162 -9.205 -25.534 1.00 54.81 256 LEU A O 1
ATOM 2030 N N . HIS A 1 257 ? 33.630 -8.667 -23.414 1.00 62.69 257 HIS A N 1
ATOM 2031 C CA . HIS A 1 257 ? 32.493 -9.375 -22.826 1.00 62.69 257 HIS A CA 1
ATOM 2032 C C . HIS A 1 257 ? 31.214 -8.517 -22.863 1.00 62.69 257 HIS A C 1
ATOM 2034 O O . HIS A 1 257 ? 31.115 -7.504 -22.172 1.00 62.69 257 HIS A O 1
ATOM 2040 N N . HIS A 1 258 ? 30.196 -8.939 -23.621 1.00 67.25 258 HIS A N 1
ATOM 2041 C CA . HIS A 1 258 ? 28.914 -8.223 -23.756 1.00 67.25 258 HIS A CA 1
ATOM 2042 C C . HIS A 1 258 ? 27.905 -8.472 -22.615 1.00 67.25 258 HIS A C 1
ATOM 2044 O O . HIS A 1 258 ? 26.762 -8.029 -22.712 1.00 67.25 258 HIS A O 1
ATOM 2050 N N . SER A 1 259 ? 28.285 -9.121 -21.504 1.00 63.84 259 SER A N 1
ATOM 2051 C CA . SER A 1 259 ? 27.355 -9.385 -20.379 1.00 63.84 259 SER A CA 1
ATOM 2052 C C . SER A 1 259 ? 26.713 -8.129 -19.786 1.00 63.84 259 SER A C 1
ATOM 2054 O O . SER A 1 259 ? 25.622 -8.186 -19.220 1.00 63.84 259 SER A O 1
ATOM 2056 N N . SER A 1 260 ? 27.389 -6.989 -19.917 1.00 66.00 260 SER A N 1
ATOM 2057 C CA . SER A 1 260 ? 26.942 -5.694 -19.415 1.00 66.00 260 SER A CA 1
ATOM 2058 C C . SER A 1 260 ? 26.070 -4.914 -20.408 1.00 66.00 260 SER A C 1
ATOM 2060 O O . SER A 1 260 ? 25.493 -3.904 -20.005 1.00 66.00 260 SER A O 1
ATOM 2062 N N . CYS A 1 261 ? 25.967 -5.366 -21.667 1.00 68.69 261 CYS A N 1
ATOM 2063 C CA . CYS A 1 261 ? 25.153 -4.763 -22.733 1.00 68.69 261 CYS A CA 1
ATOM 2064 C C . CYS A 1 261 ? 23.707 -5.282 -22.741 1.00 68.69 261 CYS A C 1
ATOM 2066 O O . CYS A 1 261 ? 22.980 -5.058 -23.700 1.00 68.69 261 CYS A O 1
ATOM 2068 N N . SER A 1 262 ? 23.291 -5.995 -21.695 1.00 66.50 262 SER A N 1
ATOM 2069 C CA . SER A 1 262 ? 21.948 -6.553 -21.595 1.00 66.50 262 SER A CA 1
ATOM 2070 C C . SER A 1 262 ? 20.921 -5.502 -21.182 1.00 66.50 262 SER A C 1
ATOM 2072 O O . SER A 1 262 ? 21.220 -4.545 -20.469 1.00 66.50 262 SER A O 1
ATOM 2074 N N . VAL A 1 263 ? 19.663 -5.756 -21.538 1.00 65.19 263 VAL A N 1
ATOM 2075 C CA . VAL A 1 263 ? 18.495 -4.983 -21.076 1.00 65.19 263 VAL A CA 1
ATOM 2076 C C . VAL A 1 263 ? 18.310 -5.053 -19.555 1.00 65.19 263 VAL A C 1
ATOM 2078 O O . VAL A 1 263 ? 17.530 -4.293 -18.995 1.00 65.19 263 VAL A O 1
ATOM 2081 N N . LYS A 1 264 ? 19.109 -5.858 -18.843 1.00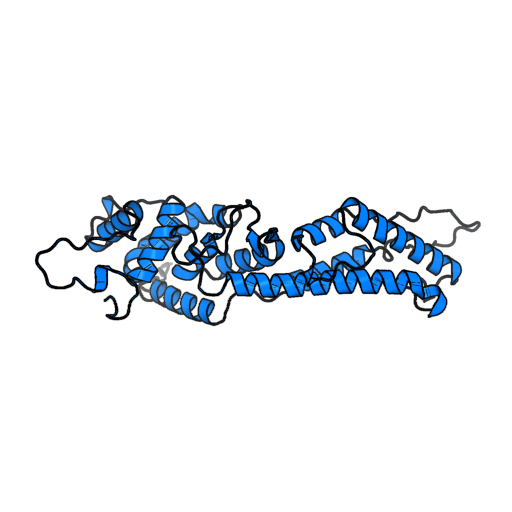 66.44 264 LYS A N 1
ATOM 2082 C CA . LYS A 1 264 ? 19.228 -5.784 -17.385 1.00 66.44 264 LYS A CA 1
ATOM 2083 C C . LYS A 1 264 ? 19.500 -4.357 -16.894 1.00 66.44 264 LYS A C 1
ATOM 2085 O O . LYS A 1 264 ? 18.993 -3.987 -15.849 1.00 66.44 264 LYS A O 1
ATOM 2090 N N . THR A 1 265 ? 20.216 -3.526 -17.654 1.00 71.56 265 THR A N 1
ATOM 2091 C CA . THR A 1 265 ? 20.420 -2.122 -17.259 1.00 71.56 265 THR A CA 1
ATOM 2092 C C . THR A 1 265 ? 19.118 -1.329 -17.194 1.00 71.56 265 THR A C 1
ATOM 2094 O O . THR A 1 265 ? 18.964 -0.513 -16.299 1.00 71.56 265 THR A O 1
ATOM 2097 N N . LEU A 1 266 ? 18.167 -1.588 -18.100 1.00 73.81 266 LEU A N 1
ATOM 2098 C CA . LEU A 1 266 ? 16.831 -0.989 -18.041 1.00 73.81 266 LEU A CA 1
ATOM 2099 C C . LEU A 1 266 ? 16.090 -1.452 -16.778 1.00 73.81 266 LEU A C 1
ATOM 2101 O O . LEU A 1 266 ? 15.420 -0.656 -16.131 1.00 73.81 266 LEU A O 1
ATOM 2105 N N . PHE A 1 267 ? 16.234 -2.726 -16.409 1.00 70.44 267 PHE A N 1
ATOM 2106 C CA . PHE A 1 267 ? 15.647 -3.258 -15.180 1.00 70.44 267 PHE A CA 1
ATOM 2107 C C . PHE A 1 267 ? 16.262 -2.646 -13.919 1.00 70.44 267 PHE A C 1
ATOM 2109 O O . PHE A 1 267 ? 15.529 -2.303 -12.993 1.00 70.44 267 PHE A O 1
ATOM 2116 N N . ASP A 1 268 ? 17.586 -2.498 -13.883 1.00 75.31 268 ASP A N 1
ATOM 2117 C CA . ASP A 1 268 ? 18.296 -1.892 -12.759 1.00 75.31 268 ASP A CA 1
ATOM 2118 C C . ASP A 1 268 ? 17.868 -0.418 -12.596 1.00 75.31 268 ASP A C 1
ATOM 2120 O O . ASP A 1 268 ? 17.515 -0.013 -11.493 1.00 75.31 268 ASP A O 1
ATOM 2124 N N . GLU A 1 269 ? 17.776 0.344 -13.695 1.00 78.31 269 GLU A N 1
ATOM 2125 C CA . GLU A 1 269 ? 17.293 1.739 -13.713 1.00 78.31 269 GLU A CA 1
ATOM 2126 C C . GLU A 1 269 ? 15.847 1.862 -13.213 1.00 78.31 269 GLU A C 1
ATOM 2128 O O . GLU A 1 269 ? 15.525 2.729 -12.400 1.00 78.31 269 GLU A O 1
ATOM 2133 N N . VAL A 1 270 ? 14.963 0.971 -13.668 1.00 74.56 270 VAL A N 1
ATOM 2134 C CA . VAL A 1 270 ? 13.567 0.949 -13.219 1.00 74.56 270 VAL A CA 1
ATOM 2135 C C . VAL A 1 270 ? 13.493 0.579 -11.743 1.00 74.56 270 VAL A C 1
ATOM 2137 O O . VAL A 1 270 ? 12.789 1.248 -10.998 1.00 74.56 270 VAL A O 1
ATOM 2140 N N . THR A 1 271 ? 14.248 -0.427 -11.298 1.00 73.94 271 THR A N 1
ATOM 2141 C CA . THR A 1 271 ? 14.307 -0.871 -9.893 1.00 73.94 271 THR A CA 1
ATOM 2142 C C . THR A 1 271 ? 14.862 0.213 -8.968 1.00 73.94 271 THR A C 1
ATOM 2144 O O . THR A 1 271 ? 14.379 0.377 -7.844 1.00 73.94 271 THR A O 1
ATOM 2147 N N . GLU A 1 272 ? 15.853 0.972 -9.427 1.00 82.06 272 GLU A N 1
ATOM 2148 C CA . GLU A 1 272 ? 16.394 2.123 -8.708 1.00 82.06 272 GLU A CA 1
ATOM 2149 C C . GLU A 1 272 ? 15.340 3.224 -8.574 1.00 82.06 272 GLU A C 1
ATOM 2151 O O . GLU A 1 272 ? 15.081 3.681 -7.460 1.00 82.06 272 GLU A O 1
ATOM 2156 N N . TYR A 1 273 ? 14.658 3.572 -9.671 1.00 81.25 273 TYR A N 1
ATOM 2157 C CA . TYR A 1 273 ? 13.542 4.515 -9.636 1.00 81.25 273 TYR A CA 1
ATOM 2158 C C . TYR A 1 273 ? 12.458 4.063 -8.654 1.00 81.25 273 TYR A C 1
ATOM 2160 O O . TYR A 1 273 ? 12.063 4.846 -7.796 1.00 81.25 273 TYR A O 1
ATOM 2168 N N . VAL A 1 274 ? 12.053 2.785 -8.706 1.00 68.44 274 VAL A N 1
ATOM 2169 C CA . VAL A 1 274 ? 11.075 2.187 -7.778 1.00 68.44 274 VAL A CA 1
ATOM 2170 C C . VAL A 1 274 ? 11.462 2.427 -6.328 1.00 68.44 274 VAL A C 1
ATOM 2172 O O . VAL A 1 274 ? 10.636 2.827 -5.513 1.00 68.44 274 VAL A O 1
ATOM 2175 N N . SER A 1 275 ? 12.722 2.145 -6.005 1.00 71.81 275 SER A N 1
ATOM 2176 C CA . SER A 1 275 ? 13.233 2.227 -4.638 1.00 71.81 275 SER A CA 1
ATOM 2177 C C . SER A 1 275 ? 13.312 3.673 -4.138 1.00 71.81 275 SER A C 1
ATOM 2179 O O . SER A 1 275 ? 13.365 3.896 -2.931 1.00 71.81 275 SER A O 1
ATOM 2181 N N . GLY A 1 276 ? 13.317 4.641 -5.059 1.00 79.06 276 GLY A N 1
ATOM 2182 C CA . GLY A 1 276 ? 13.314 6.073 -4.786 1.00 79.06 276 GLY A CA 1
ATOM 2183 C C . GLY A 1 276 ? 11.937 6.740 -4.836 1.00 79.06 276 GLY A C 1
ATOM 2184 O O . GLY A 1 276 ? 11.865 7.946 -4.595 1.00 79.06 276 GLY A O 1
ATOM 2185 N N . ILE A 1 277 ? 10.854 6.011 -5.141 1.00 75.25 277 ILE A N 1
ATOM 2186 C CA . ILE A 1 277 ? 9.498 6.577 -5.120 1.00 75.25 277 ILE A CA 1
ATOM 2187 C C . ILE A 1 277 ? 9.167 7.003 -3.688 1.00 75.25 277 ILE A C 1
ATOM 2189 O O . ILE A 1 277 ? 9.277 6.219 -2.743 1.00 75.25 277 ILE A O 1
ATOM 2193 N N . ALA A 1 278 ? 8.766 8.265 -3.530 1.00 82.81 278 ALA A N 1
ATOM 2194 C CA . ALA A 1 278 ? 8.275 8.765 -2.257 1.00 82.81 278 ALA A CA 1
ATOM 2195 C C . ALA A 1 278 ? 7.023 7.985 -1.834 1.00 82.81 278 ALA A C 1
ATOM 2197 O O . ALA A 1 278 ? 6.212 7.595 -2.674 1.00 82.81 278 ALA A O 1
ATOM 2198 N N . SER A 1 279 ? 6.858 7.768 -0.527 1.00 88.25 279 SER A N 1
ATOM 2199 C CA . SER A 1 279 ? 5.641 7.139 -0.013 1.00 88.25 279 SER A CA 1
ATOM 2200 C C . SER A 1 279 ? 4.413 7.933 -0.479 1.00 88.25 279 SER A C 1
ATOM 2202 O O . SER A 1 279 ? 4.420 9.161 -0.360 1.00 88.25 279 SER A O 1
ATOM 2204 N N . PRO A 1 280 ? 3.342 7.267 -0.949 1.00 93.94 280 PRO A N 1
ATOM 2205 C CA . PRO A 1 280 ? 2.107 7.937 -1.353 1.00 93.94 280 PRO A CA 1
ATOM 2206 C C . PRO A 1 280 ? 1.319 8.499 -0.154 1.00 93.94 280 PRO A C 1
ATOM 2208 O O . PRO A 1 280 ? 0.216 9.019 -0.323 1.00 93.94 280 PRO A O 1
ATOM 2211 N N . GLY A 1 281 ? 1.843 8.397 1.071 1.00 94.75 281 GLY A N 1
ATOM 2212 C CA . GLY A 1 281 ? 1.255 9.051 2.232 1.00 94.75 281 GLY A CA 1
ATOM 2213 C C . GLY A 1 281 ? 1.164 10.565 2.054 1.00 94.75 281 GLY A C 1
ATOM 2214 O O . GLY A 1 281 ? 2.130 11.244 1.710 1.00 94.75 281 GLY A O 1
ATOM 2215 N N . LEU A 1 282 ? -0.009 11.121 2.337 1.00 96.06 282 LEU A N 1
ATOM 2216 C CA . LEU A 1 282 ? -0.221 12.561 2.343 1.00 96.06 282 LEU A CA 1
ATOM 2217 C C . LEU A 1 282 ? 0.306 13.152 3.651 1.00 96.06 282 LEU A C 1
ATOM 2219 O O . LEU A 1 282 ? 0.232 12.530 4.712 1.00 96.06 282 LEU A O 1
ATOM 2223 N N . LYS A 1 283 ? 0.743 14.417 3.624 1.00 95.81 283 LYS A N 1
ATOM 2224 C CA . LYS A 1 283 ? 1.163 15.139 4.840 1.00 95.81 283 LYS A CA 1
ATOM 2225 C C . LYS A 1 283 ? 0.116 15.046 5.961 1.00 95.81 283 LYS A C 1
ATOM 2227 O O . LYS A 1 283 ? 0.470 14.845 7.119 1.00 95.81 283 LYS A O 1
ATOM 2232 N N . ALA A 1 284 ? -1.168 15.129 5.608 1.00 95.88 284 ALA A N 1
ATOM 2233 C CA . ALA A 1 284 ? -2.275 14.990 6.550 1.00 95.88 284 ALA A CA 1
ATOM 2234 C C . ALA A 1 284 ? -2.304 13.620 7.256 1.00 95.88 284 ALA A C 1
ATOM 2236 O O . ALA A 1 284 ? -2.642 13.560 8.439 1.00 95.88 284 ALA A O 1
ATOM 2237 N N . HIS A 1 285 ? -1.911 12.534 6.576 1.00 96.88 285 HIS A N 1
ATOM 2238 C CA . HIS A 1 285 ? -1.807 11.200 7.179 1.00 96.88 285 HIS A CA 1
ATOM 2239 C C . HIS A 1 285 ? -0.711 11.161 8.239 1.00 96.88 285 HIS A C 1
ATOM 2241 O O . HIS A 1 285 ? -0.952 10.690 9.347 1.00 96.88 285 HIS A O 1
ATOM 2247 N N . TYR A 1 286 ? 0.468 11.707 7.939 1.00 96.81 286 TYR A N 1
ATOM 2248 C CA . TYR A 1 286 ? 1.581 11.741 8.890 1.00 96.81 286 TYR A CA 1
ATOM 2249 C C . TYR A 1 286 ? 1.312 12.661 10.077 1.00 96.81 286 TYR A C 1
ATOM 2251 O O . TYR A 1 286 ? 1.588 12.281 11.214 1.00 96.81 286 TYR A O 1
ATOM 2259 N N . ASP A 1 287 ? 0.723 13.835 9.836 1.00 96.12 287 ASP A N 1
ATOM 2260 C CA . ASP A 1 287 ? 0.312 14.750 10.903 1.00 96.12 287 ASP A CA 1
ATOM 2261 C C . ASP A 1 287 ? -0.706 14.068 11.838 1.00 96.12 287 ASP A C 1
ATOM 2263 O O .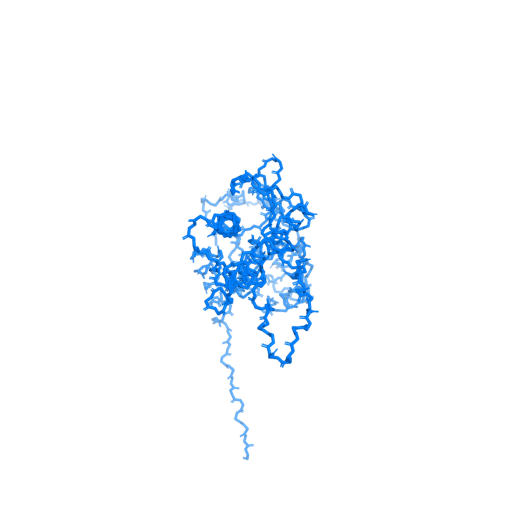 ASP A 1 287 ? -0.638 14.217 13.0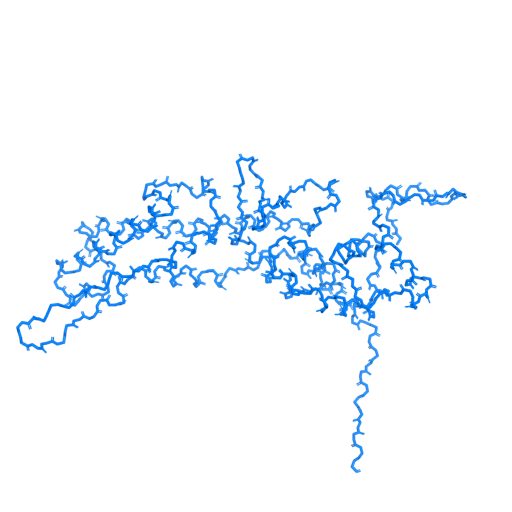60 1.00 96.12 287 ASP A O 1
ATOM 2267 N N . HIS A 1 288 ? -1.631 13.276 11.283 1.00 94.56 288 HIS A N 1
ATOM 2268 C CA . HIS A 1 288 ? -2.589 12.486 12.058 1.00 94.56 288 HIS A CA 1
ATOM 2269 C C . HIS A 1 288 ? -1.923 11.380 12.876 1.00 94.56 288 HIS A C 1
ATOM 2271 O O . HIS A 1 288 ? -2.082 11.344 14.097 1.00 94.56 288 HIS A O 1
ATOM 2277 N N . MET A 1 289 ? -1.124 10.529 12.231 1.00 95.69 289 MET A N 1
ATOM 2278 C CA . MET A 1 289 ? -0.397 9.439 12.889 1.00 95.69 289 MET A CA 1
ATOM 2279 C C . MET A 1 289 ? 0.524 9.957 14.000 1.00 95.69 289 MET A C 1
ATOM 2281 O O . MET A 1 289 ? 0.617 9.349 15.068 1.00 95.69 289 MET A O 1
ATOM 2285 N N . ALA A 1 290 ? 1.161 11.115 13.797 1.00 94.12 290 ALA A N 1
ATOM 2286 C CA . ALA A 1 290 ? 1.972 11.771 14.815 1.00 94.12 290 ALA A CA 1
ATOM 2287 C C . ALA A 1 290 ? 1.138 12.167 16.044 1.00 94.12 290 ALA A C 1
ATOM 2289 O O . ALA A 1 290 ? 1.548 11.875 17.168 1.00 94.12 290 ALA A O 1
ATOM 2290 N N . ARG A 1 291 ? -0.054 12.758 15.859 1.00 90.25 291 ARG A N 1
ATOM 2291 C CA . ARG A 1 291 ? -0.972 13.076 16.973 1.00 90.25 291 ARG A CA 1
ATOM 2292 C C . ARG A 1 291 ? -1.382 11.821 17.743 1.00 90.25 291 ARG A C 1
ATOM 2294 O O . ARG A 1 291 ? -1.317 11.811 18.972 1.00 90.25 291 ARG A O 1
ATOM 2301 N N . LYS A 1 292 ? -1.744 10.751 17.033 1.00 88.12 292 LYS A N 1
ATOM 2302 C CA . LYS A 1 292 ? -2.155 9.468 17.627 1.00 88.12 292 LYS A CA 1
ATOM 2303 C C . LYS A 1 292 ? -1.020 8.825 18.433 1.00 88.12 292 LYS A C 1
ATOM 2305 O O . LYS A 1 292 ? -1.231 8.392 19.568 1.00 88.12 292 LYS A O 1
ATOM 2310 N N . ARG A 1 293 ? 0.211 8.868 17.914 1.00 84.88 293 ARG A N 1
ATOM 2311 C CA . ARG A 1 293 ? 1.417 8.365 18.590 1.00 84.88 293 ARG A CA 1
ATOM 2312 C C . ARG A 1 293 ? 1.819 9.189 19.814 1.00 84.88 293 ARG A C 1
ATOM 2314 O O . ARG A 1 293 ? 2.183 8.613 20.842 1.00 84.88 293 ARG A O 1
ATOM 2321 N N . SER A 1 294 ? 1.730 10.516 19.738 1.00 80.25 294 SER A N 1
ATOM 2322 C CA . SER A 1 294 ? 1.928 11.392 20.902 1.00 80.25 294 SER A CA 1
ATOM 2323 C C . SER A 1 294 ? 0.926 11.062 22.000 1.00 80.25 294 SER A C 1
ATOM 2325 O O . SER A 1 294 ? 1.339 10.855 23.138 1.00 80.25 294 SER A O 1
ATOM 2327 N N . GLY A 1 295 ? -0.341 10.843 21.620 1.00 72.81 295 GLY A N 1
ATOM 2328 C CA . GLY A 1 295 ? -1.342 10.200 22.462 1.00 72.81 295 GLY A CA 1
ATOM 2329 C C . GLY A 1 295 ? -0.747 8.957 23.112 1.00 72.81 295 GLY A C 1
ATOM 2330 O O . GLY A 1 295 ? -0.402 8.993 24.281 1.00 72.81 295 GLY A O 1
ATOM 2331 N N . LEU A 1 296 ? -0.500 7.882 22.369 1.00 73.69 296 LEU A N 1
ATOM 2332 C CA . LEU A 1 296 ? 0.026 6.613 22.905 1.00 73.69 296 LEU A CA 1
ATOM 2333 C C . LEU A 1 296 ? 1.215 6.727 23.898 1.00 73.69 296 LEU A C 1
ATOM 2335 O O . LEU A 1 296 ? 1.330 5.890 24.798 1.00 73.69 296 LEU A O 1
ATOM 2339 N N . THR A 1 297 ? 2.082 7.739 23.776 1.00 67.56 297 THR A N 1
ATOM 2340 C CA . THR A 1 297 ? 3.303 7.897 24.594 1.00 67.56 297 THR A CA 1
ATOM 2341 C C . THR A 1 297 ? 3.148 8.730 25.873 1.00 67.56 297 THR A C 1
ATOM 2343 O O . THR A 1 297 ? 3.813 8.413 26.861 1.00 67.56 297 THR A O 1
ATOM 2346 N N . GLU A 1 298 ? 2.243 9.713 25.933 1.00 58.50 298 GLU A N 1
ATOM 2347 C CA . GLU A 1 298 ? 2.108 10.651 27.073 1.00 58.50 298 GLU A CA 1
ATOM 2348 C C . GLU A 1 298 ? 1.694 9.998 28.414 1.00 58.50 298 GLU A C 1
ATOM 2350 O O . GLU A 1 298 ? 1.713 10.640 29.459 1.00 58.50 298 GLU A O 1
ATOM 2355 N N . GLY A 1 299 ? 1.350 8.705 28.416 1.00 49.28 299 GLY A N 1
ATOM 2356 C CA . GLY A 1 299 ? 0.952 7.946 29.610 1.00 49.28 299 GLY A CA 1
ATOM 2357 C C . GLY A 1 299 ? 1.984 6.941 30.134 1.00 49.28 299 GLY A C 1
ATOM 2358 O O . GLY A 1 299 ? 1.699 6.248 31.110 1.00 49.28 299 GLY A O 1
ATOM 2359 N N . GLN A 1 300 ? 3.160 6.795 29.506 1.00 43.69 300 GLN A N 1
ATOM 2360 C CA . GLN A 1 300 ? 4.176 5.861 30.003 1.00 43.69 300 GLN A CA 1
ATOM 2361 C C . GLN A 1 300 ? 4.946 6.480 31.182 1.00 43.69 300 GLN A C 1
ATOM 2363 O O . GLN A 1 300 ? 5.675 7.454 30.981 1.00 43.69 300 GLN A O 1
ATOM 2368 N N . PRO A 1 301 ? 4.869 5.923 32.411 1.00 36.91 301 PRO A N 1
ATOM 2369 C CA . PRO A 1 301 ? 5.739 6.376 33.486 1.00 36.91 301 PRO A CA 1
ATOM 2370 C C . PRO A 1 301 ? 7.200 6.159 33.064 1.00 36.91 301 PRO A C 1
ATOM 2372 O O . PRO A 1 301 ? 7.516 5.121 32.465 1.00 36.91 301 PRO A O 1
ATOM 2375 N N . PRO A 1 302 ? 8.116 7.098 33.368 1.00 37.78 302 PRO A N 1
ATOM 2376 C CA . PRO A 1 302 ? 9.507 6.974 32.966 1.00 37.78 302 PRO A CA 1
ATOM 2377 C C . PRO A 1 302 ? 10.059 5.650 33.491 1.00 37.78 302 PRO A C 1
ATOM 2379 O O . PRO A 1 302 ? 9.993 5.366 34.692 1.00 37.78 302 PRO A O 1
ATOM 2382 N N . ARG A 1 303 ? 10.604 4.826 32.584 1.00 42.12 303 ARG A N 1
ATOM 2383 C CA . ARG A 1 303 ? 11.314 3.590 32.933 1.00 42.12 303 ARG A CA 1
ATOM 2384 C C . ARG A 1 303 ? 12.407 3.947 33.939 1.00 42.12 303 ARG A C 1
ATOM 2386 O O . ARG A 1 303 ? 13.475 4.429 33.562 1.00 42.12 303 ARG A O 1
ATOM 2393 N N . LYS A 1 304 ? 12.150 3.708 35.230 1.00 41.09 304 LYS A N 1
ATOM 2394 C CA . LYS A 1 304 ? 13.161 3.831 36.281 1.00 41.09 304 LYS A CA 1
ATOM 2395 C C . LYS A 1 304 ? 14.290 2.876 35.912 1.00 41.09 304 LYS A C 1
ATOM 2397 O O . LYS A 1 304 ? 14.142 1.660 36.026 1.00 41.09 304 LYS A O 1
ATOM 2402 N N . LYS A 1 305 ? 15.416 3.425 35.444 1.00 40.66 305 LYS A N 1
ATOM 2403 C CA . LYS A 1 305 ? 16.668 2.682 35.291 1.00 40.66 305 LYS A CA 1
ATOM 2404 C C . LYS A 1 305 ? 16.973 2.069 36.655 1.00 40.66 305 LYS A C 1
ATOM 2406 O O . LYS A 1 305 ? 17.336 2.779 37.591 1.00 40.66 305 LYS A O 1
ATOM 2411 N N . ARG A 1 306 ? 16.772 0.755 36.786 1.00 41.50 306 ARG A N 1
ATOM 2412 C CA . ARG A 1 306 ? 17.230 -0.025 37.936 1.00 41.50 306 ARG A CA 1
ATOM 2413 C C . ARG A 1 306 ? 18.750 0.145 37.979 1.00 41.50 306 ARG A C 1
ATOM 2415 O O . ARG A 1 306 ? 19.462 -0.491 37.208 1.00 41.50 306 ARG A O 1
ATOM 2422 N N . LYS A 1 307 ? 19.242 1.052 38.831 1.00 42.53 307 LYS A N 1
ATOM 2423 C CA . LYS A 1 307 ? 20.657 1.101 39.201 1.00 42.53 307 LYS A CA 1
ATOM 2424 C C . LYS A 1 307 ? 20.980 -0.267 39.795 1.00 42.53 307 LYS A C 1
ATOM 2426 O O . LYS A 1 307 ? 20.497 -0.592 40.879 1.00 42.53 307 LYS A O 1
ATOM 2431 N N . ARG A 1 308 ? 21.736 -1.083 39.058 1.00 47.06 308 ARG A N 1
ATOM 2432 C CA . ARG A 1 308 ? 22.428 -2.236 39.631 1.00 47.06 308 ARG A CA 1
ATOM 2433 C C . ARG A 1 308 ? 23.365 -1.665 40.694 1.00 47.06 308 ARG A C 1
ATOM 2435 O O . ARG A 1 308 ? 24.280 -0.920 40.357 1.00 47.06 308 ARG A O 1
ATOM 2442 N N . ARG A 1 309 ? 23.056 -1.912 41.967 1.00 47.34 309 ARG A N 1
ATOM 2443 C CA . ARG A 1 309 ? 24.031 -1.744 43.042 1.00 47.34 309 ARG A CA 1
ATOM 2444 C C . ARG A 1 309 ? 25.020 -2.897 42.884 1.00 47.34 309 ARG A C 1
ATOM 2446 O O . ARG A 1 309 ? 24.597 -4.051 42.937 1.00 47.34 309 ARG A O 1
ATOM 2453 N N . HIS A 1 310 ? 26.258 -2.546 42.554 1.00 50.16 310 HIS A N 1
ATOM 2454 C CA . HIS A 1 310 ? 27.422 -3.374 42.840 1.00 50.16 310 HIS A CA 1
ATOM 2455 C C . HIS A 1 310 ? 27.709 -3.314 44.337 1.00 50.16 310 HIS A C 1
ATOM 2457 O O . HIS A 1 310 ? 27.407 -2.251 44.933 1.00 50.16 310 HIS A O 1
#

pLDDT: mean 79.25, std 16.78, range [36.56, 97.69]

Foldseek 3Di:
DADCPDPAPQSVDPPDPDDRDPPLADPLLVVLLVCLVVVVVVPHDLEDDLVSLLRVLVVCVRVVRLLSCLVRLVSHCVVCVVCLPPWPSLSVLSSCLSQLVVVSNLVSLLVQLQAWFQDPVRFTAGNVRDTQPDDPVPSVNHHDPCSSVLSVVSSLVLLQVLLVLLLVLLCCLVCCVVVVDALQPCSVPDDVVVSNVLSVLQVVLSQVLCVVLPHHNPDDRSVNDRHGNNSVLVSLVVRDFPQPDDDDDPPPPDDDGRPVSHCVVSSVVSVVVSVPRDRSDDPVSNVSSVVSVVSSPPPDDPPPPPPPDD

Secondary structure (DSSP, 8-state):
---TT-S-GGGG-TTSSS----TTS-HHHHHHHHHHHTT-GGGS-SS--HHHHHHHHHHHHHHT-HHHHHHHHHHHHHHHGGGTTSTT-TTHHHHHHHHT-HHHHHHHHHHHHHH-EE-TTS-EE-TTS-BSS--TT-TT----TTHHHHHHHHHHHHHHHHHHHHHHHHHHHHHHHHH-----TTTTTS-HHHHHHHHHHHHHHHHHHHHHTT--SS---GGG--S-HHHHHHHHHH-----------TT------GGGSSTHHHHHHHHHHHHTPPP---HHHHHHHHHHHHHHHTTPPP--------

Organism: NCBI:txid236234